Protein AF-A0AAW9BKP7-F1 (afdb_monomer)

Solvent-accessible surface area (backbone atoms only — not comparable to full-atom values): 10302 Å² total; per-residue (Å²): 131,88,85,45,72,70,60,52,39,55,50,43,45,55,56,47,61,74,56,51,47,78,52,87,45,43,59,86,59,49,62,67,57,44,20,51,51,48,47,50,55,36,60,78,66,61,69,57,75,64,76,66,85,48,72,68,59,18,50,51,46,71,73,30,80,88,42,64,91,35,65,65,94,70,89,52,88,82,48,90,45,74,66,52,38,44,39,50,49,24,32,51,22,39,42,42,44,35,54,54,39,46,50,52,46,24,49,51,53,21,53,50,50,44,57,42,41,52,56,39,42,78,68,74,49,80,52,64,41,45,37,33,81,45,70,90,60,69,92,52,83,59,76,49,63,48,98,90,54,37,32,33,30,54,38,56,98,79,48,84,51,80,34,34,40,38,28,73,67,44,106,53,28,21,42,32,37,63,73,73,125

Sequence (181 aa):
MNITVNSVYNTIKVNMSNAIDVIELTTDSDHDDITNEILRVAQDNQWDTYDVIYYHEAWEIVSGNEFNAYEEEVDLSRCTTALEAVMAEANATMNNVSQSMAREVAEELATEIMHLIEAATDLDYDGKITISNGSVYGWAVHDSETDEGVCIYKNLEGEKGLTAVEYCIDGSTYASACFHA

Foldseek 3Di:
DQDALVVLLVQLLVVLQVFCQPDKDWLPQDLVNQLVSSLVRCVVVVSQFPQDDDLVNLCCLVVPPRLVVQFDDDDCVPPPDPSSVSNRRSRSSSSSSSVVSNSVSSSLLSVQLVVQSVVCVVVVDGTIKGKDFDDPCVVDQAPDADPSGKGWHACPPNDGGTAKIKGPSDPGMMIMDGPPD

pLDDT: mean 89.17, std 7.28, range [51.44, 96.88]

Nearest PDB structures (foldseek):
  3wef-assembly2_F  TM=1.932E-01  e=5.601E+00  Homo sapiens

Mean predicted aligned error: 5.53 Å

Structure (mmCIF, N/CA/C/O backbone):
data_AF-A0AAW9BKP7-F1
#
_entry.id   AF-A0AAW9BKP7-F1
#
loop_
_atom_site.group_PDB
_atom_site.id
_atom_site.type_symbol
_atom_site.label_atom_id
_atom_site.label_alt_id
_atom_site.label_comp_id
_atom_site.label_asym_id
_atom_site.label_entity_id
_atom_site.label_seq_id
_atom_site.pdbx_PDB_ins_code
_atom_site.Cartn_x
_atom_site.Cartn_y
_atom_site.Cartn_z
_atom_site.occupancy
_atom_site.B_iso_or_equiv
_atom_site.auth_seq_id
_atom_site.auth_comp_id
_atom_site.auth_asym_id
_atom_site.auth_atom_id
_atom_site.pdbx_PDB_model_num
ATOM 1 N N . MET A 1 1 ? 21.164 -11.650 -11.776 1.00 51.44 1 MET A N 1
ATOM 2 C CA . MET A 1 1 ? 19.856 -11.890 -11.130 1.00 51.44 1 MET A CA 1
ATOM 3 C C . MET A 1 1 ? 18.850 -11.594 -12.218 1.00 51.44 1 MET A C 1
ATOM 5 O O . MET A 1 1 ? 19.026 -10.561 -12.838 1.00 51.44 1 MET A O 1
ATOM 9 N N . ASN A 1 2 ? 17.913 -12.489 -12.536 1.00 66.94 2 ASN A N 1
ATOM 10 C CA . ASN A 1 2 ? 16.965 -12.197 -13.615 1.00 66.94 2 ASN A CA 1
ATOM 11 C C . ASN A 1 2 ? 15.925 -11.209 -13.092 1.00 66.94 2 ASN A C 1
ATOM 13 O O . ASN A 1 2 ? 15.244 -11.510 -12.110 1.00 66.94 2 ASN A O 1
ATOM 17 N N . ILE A 1 3 ? 15.848 -10.045 -13.726 1.00 77.50 3 ILE A N 1
ATOM 18 C CA . ILE A 1 3 ? 14.828 -9.038 -13.449 1.00 77.50 3 ILE A CA 1
ATOM 19 C C . ILE A 1 3 ? 13.540 -9.529 -14.090 1.00 77.50 3 ILE A C 1
ATOM 21 O O . ILE A 1 3 ? 13.528 -9.880 -15.262 1.00 77.50 3 ILE A O 1
ATOM 25 N N . THR A 1 4 ? 12.477 -9.584 -13.300 1.00 86.25 4 THR A N 1
ATOM 26 C CA . THR A 1 4 ? 11.128 -9.949 -13.748 1.00 86.25 4 THR A CA 1
ATOM 27 C C . THR A 1 4 ? 10.129 -8.964 -13.166 1.00 86.25 4 THR A C 1
ATOM 29 O O . THR A 1 4 ? 10.379 -8.410 -12.087 1.00 86.25 4 THR A O 1
ATOM 32 N N . VAL A 1 5 ? 8.967 -8.808 -13.799 1.00 85.94 5 VAL A N 1
ATOM 33 C CA . VAL A 1 5 ? 7.886 -7.950 -13.270 1.00 85.94 5 VAL A CA 1
ATOM 34 C C . VAL A 1 5 ? 7.529 -8.349 -11.828 1.00 85.94 5 VAL A C 1
ATOM 36 O O . VAL A 1 5 ? 7.484 -7.507 -10.935 1.00 85.94 5 VAL A O 1
ATOM 39 N N . ASN A 1 6 ? 7.431 -9.655 -11.551 1.00 88.44 6 ASN A N 1
ATOM 40 C CA . ASN A 1 6 ? 7.161 -10.173 -10.204 1.00 88.44 6 ASN A CA 1
ATOM 41 C C . ASN A 1 6 ? 8.251 -9.825 -9.178 1.00 88.44 6 ASN A C 1
ATOM 43 O O . ASN A 1 6 ? 7.954 -9.621 -8.000 1.00 88.44 6 ASN A O 1
ATOM 47 N N . SER A 1 7 ? 9.526 -9.802 -9.574 1.00 87.19 7 SER A N 1
ATOM 48 C CA . SER A 1 7 ? 10.606 -9.422 -8.651 1.00 87.19 7 SER A CA 1
ATOM 49 C C . SER A 1 7 ? 10.559 -7.937 -8.282 1.00 87.19 7 SER A C 1
ATOM 51 O O . SER A 1 7 ? 10.847 -7.592 -7.134 1.00 87.19 7 SER A O 1
ATOM 53 N N . VAL A 1 8 ? 10.146 -7.083 -9.225 1.00 86.56 8 VAL A N 1
ATOM 54 C CA . VAL A 1 8 ? 9.940 -5.646 -8.999 1.00 86.56 8 VAL A CA 1
ATOM 55 C C . VAL A 1 8 ? 8.752 -5.435 -8.066 1.00 86.56 8 VAL A C 1
ATOM 57 O O . VAL A 1 8 ? 8.920 -4.814 -7.020 1.00 86.56 8 VAL A O 1
ATOM 60 N N . TYR A 1 9 ? 7.605 -6.052 -8.369 1.00 89.50 9 TYR A N 1
ATOM 61 C CA . TYR A 1 9 ? 6.407 -6.008 -7.524 1.00 89.50 9 TYR A CA 1
ATOM 62 C C . TYR A 1 9 ? 6.708 -6.401 -6.071 1.00 89.50 9 TYR A C 1
ATOM 64 O O . TYR A 1 9 ? 6.413 -5.649 -5.148 1.00 89.50 9 TYR A O 1
ATOM 72 N N . ASN A 1 10 ? 7.369 -7.544 -5.846 1.00 88.25 10 ASN A N 1
ATOM 73 C CA . ASN A 1 10 ? 7.675 -8.005 -4.486 1.00 88.25 10 ASN A CA 1
ATOM 74 C C . ASN A 1 10 ? 8.608 -7.046 -3.735 1.00 88.25 10 ASN A C 1
ATOM 76 O O . ASN A 1 10 ? 8.482 -6.882 -2.524 1.00 88.25 10 ASN A O 1
ATOM 80 N N . THR A 1 11 ? 9.548 -6.423 -4.448 1.00 86.69 11 THR A N 1
ATOM 81 C CA . THR A 1 11 ? 10.472 -5.446 -3.862 1.00 86.69 11 THR A CA 1
ATOM 82 C C . THR A 1 11 ? 9.724 -4.183 -3.444 1.00 86.69 11 THR A C 1
ATOM 84 O O . THR A 1 11 ? 9.884 -3.726 -2.314 1.00 86.69 11 THR A O 1
ATOM 87 N N . ILE A 1 12 ? 8.866 -3.660 -4.322 1.00 88.06 12 ILE A N 1
ATOM 88 C CA . ILE A 1 12 ? 8.012 -2.499 -4.046 1.00 88.06 12 ILE A CA 1
ATOM 89 C C . ILE A 1 12 ? 7.082 -2.788 -2.869 1.00 88.06 12 ILE A C 1
ATOM 91 O O . ILE A 1 12 ? 7.032 -1.990 -1.938 1.00 88.06 12 ILE A O 1
ATOM 95 N N . LYS A 1 13 ? 6.431 -3.957 -2.854 1.00 88.06 13 LYS A N 1
ATOM 96 C CA . LYS A 1 13 ? 5.549 -4.387 -1.764 1.00 88.06 13 LYS A CA 1
ATOM 97 C C . LYS A 1 13 ? 6.248 -4.360 -0.413 1.00 88.06 13 LYS A C 1
ATOM 99 O O . LYS A 1 13 ? 5.774 -3.707 0.506 1.00 88.06 13 LYS A O 1
ATOM 104 N N . VAL A 1 14 ? 7.418 -4.990 -0.310 1.00 85.00 14 VAL A N 1
ATOM 105 C CA . VAL A 1 14 ? 8.204 -4.987 0.934 1.00 85.00 14 VAL A CA 1
ATOM 106 C C . VAL A 1 14 ? 8.625 -3.571 1.336 1.00 85.00 14 VAL A C 1
ATOM 108 O O . VAL A 1 14 ? 8.569 -3.234 2.518 1.00 85.00 14 VAL A O 1
ATOM 111 N N . ASN A 1 15 ? 9.054 -2.737 0.388 1.00 84.81 15 ASN A N 1
ATOM 112 C CA . ASN A 1 15 ? 9.473 -1.367 0.688 1.00 84.81 15 ASN A CA 1
ATOM 113 C C . ASN A 1 15 ? 8.306 -0.513 1.197 1.00 84.81 15 ASN A C 1
ATOM 115 O O . ASN A 1 15 ? 8.463 0.158 2.214 1.00 84.81 15 ASN A O 1
ATOM 119 N N . MET A 1 16 ? 7.144 -0.596 0.542 1.00 86.44 16 MET A N 1
ATOM 120 C CA . MET A 1 16 ? 5.933 0.119 0.945 1.00 86.44 16 MET A CA 1
ATOM 121 C C . MET A 1 16 ? 5.469 -0.312 2.331 1.00 86.44 16 MET A C 1
ATOM 123 O O . MET A 1 16 ? 5.390 0.518 3.234 1.00 86.44 16 MET A O 1
ATOM 127 N N . SER A 1 17 ? 5.280 -1.613 2.544 1.00 82.50 17 SER A N 1
ATOM 128 C CA . SER A 1 17 ? 4.880 -2.183 3.834 1.00 82.50 17 SER A CA 1
ATOM 129 C C . SER A 1 17 ? 5.741 -1.728 5.013 1.00 82.50 17 SER A C 1
ATOM 131 O O . SER A 1 17 ? 5.223 -1.496 6.104 1.00 82.50 17 SER A O 1
ATOM 133 N N . ASN A 1 18 ? 7.053 -1.579 4.808 1.00 79.69 18 ASN A N 1
ATOM 134 C CA . ASN A 1 18 ? 7.988 -1.198 5.868 1.00 79.69 18 ASN A CA 1
ATOM 135 C C . ASN A 1 18 ? 7.900 0.268 6.298 1.00 79.69 18 ASN A C 1
ATOM 137 O O . ASN A 1 18 ? 8.497 0.619 7.313 1.00 79.69 18 ASN A O 1
ATOM 141 N N . ALA A 1 19 ? 7.240 1.121 5.525 1.00 79.31 19 ALA A N 1
ATOM 142 C CA . ALA A 1 19 ? 7.323 2.561 5.717 1.00 79.31 19 ALA A CA 1
ATOM 143 C C . ALA A 1 19 ? 5.980 3.283 5.613 1.00 79.31 19 ALA A C 1
ATOM 145 O O . ALA A 1 19 ? 5.932 4.506 5.699 1.00 79.31 19 ALA A O 1
ATOM 146 N N . ILE A 1 20 ? 4.877 2.541 5.502 1.00 82.81 20 ILE A N 1
ATOM 147 C CA . ILE A 1 20 ? 3.534 3.092 5.711 1.00 82.81 20 ILE A CA 1
ATOM 148 C C . ILE A 1 20 ? 3.246 3.448 7.186 1.00 82.81 20 ILE A C 1
ATOM 150 O O . ILE A 1 20 ? 2.224 4.066 7.468 1.00 82.81 20 ILE A O 1
ATOM 154 N N . ASP A 1 21 ? 4.137 3.128 8.131 1.00 77.19 21 ASP A N 1
ATOM 155 C CA . ASP A 1 21 ? 3.989 3.445 9.563 1.00 77.19 21 ASP A CA 1
ATOM 156 C C . ASP A 1 21 ? 4.079 4.949 9.897 1.00 77.19 21 ASP A C 1
ATOM 158 O O . ASP A 1 21 ? 3.712 5.365 10.996 1.00 77.19 21 ASP A O 1
ATOM 162 N N . VAL A 1 22 ? 4.523 5.784 8.951 1.00 79.50 22 VAL A N 1
ATOM 163 C CA . VAL A 1 22 ? 4.568 7.251 9.102 1.00 79.50 22 VAL A CA 1
ATOM 164 C C . VAL A 1 22 ? 3.343 7.969 8.536 1.00 79.50 22 VAL A C 1
ATOM 166 O O . VAL A 1 22 ? 3.288 9.200 8.592 1.00 79.50 22 VAL A O 1
ATOM 169 N N . ILE A 1 23 ? 2.384 7.236 7.968 1.00 84.75 23 ILE A N 1
ATOM 170 C CA . ILE A 1 23 ? 1.186 7.833 7.383 1.00 84.75 23 ILE A CA 1
ATOM 171 C C . ILE A 1 23 ? 0.231 8.278 8.495 1.00 84.75 23 ILE A C 1
ATOM 173 O O . ILE A 1 23 ? -0.023 7.554 9.459 1.00 84.75 23 ILE A O 1
ATOM 177 N N . GLU A 1 24 ? -0.329 9.479 8.350 1.00 84.81 24 GLU A N 1
ATOM 178 C CA . GLU A 1 24 ? -1.433 9.943 9.185 1.00 84.81 24 GLU A CA 1
ATOM 179 C C . GLU A 1 24 ? -2.756 9.734 8.448 1.00 84.81 24 GLU A C 1
ATOM 181 O O . GLU A 1 24 ? -3.016 10.403 7.454 1.00 84.81 24 GLU A O 1
ATOM 186 N N . LEU A 1 25 ? -3.585 8.815 8.947 1.00 89.88 25 LEU A N 1
ATOM 187 C CA . LEU A 1 25 ? -4.903 8.513 8.385 1.00 89.88 25 LEU A CA 1
ATOM 188 C C . LEU A 1 25 ? -6.007 8.795 9.397 1.00 89.88 25 LEU A C 1
ATOM 190 O O . LEU A 1 25 ? -5.807 8.713 10.613 1.00 89.88 25 LEU A O 1
ATOM 194 N N . THR A 1 26 ? -7.193 9.084 8.886 1.00 91.69 26 THR A N 1
ATOM 195 C CA . THR A 1 26 ? -8.408 9.328 9.665 1.00 91.69 26 THR A CA 1
ATOM 196 C C . THR A 1 26 ? -9.579 8.563 9.058 1.00 91.69 26 THR A C 1
ATOM 198 O O . THR A 1 26 ? -9.529 8.144 7.904 1.00 91.69 26 THR A O 1
ATOM 201 N N . THR A 1 27 ? -10.637 8.346 9.835 1.00 91.25 27 THR A N 1
ATOM 202 C CA . THR A 1 27 ? -11.830 7.592 9.404 1.00 91.25 27 THR A CA 1
ATOM 203 C C . THR A 1 27 ? -12.601 8.219 8.238 1.00 91.25 27 THR A C 1
ATOM 205 O O . THR A 1 27 ? -13.421 7.546 7.626 1.00 91.25 27 THR A O 1
ATOM 208 N N . ASP A 1 28 ? -12.361 9.492 7.923 1.00 92.38 28 ASP A N 1
ATOM 209 C CA . ASP A 1 28 ? -12.927 10.195 6.766 1.00 92.38 28 ASP A CA 1
ATOM 210 C C . ASP A 1 28 ? -12.099 10.044 5.480 1.00 92.38 28 ASP A C 1
ATOM 212 O O . ASP A 1 28 ? -12.550 10.500 4.430 1.00 92.38 28 ASP A O 1
ATOM 216 N N . SER A 1 29 ? -10.920 9.413 5.546 1.00 93.44 29 SER A N 1
ATOM 217 C CA . SER A 1 29 ? -10.096 9.126 4.367 1.00 93.44 29 SER A CA 1
ATOM 218 C C . SER A 1 29 ? -10.767 8.061 3.503 1.00 93.44 29 SER A C 1
ATOM 220 O O . SER A 1 29 ? -11.132 6.996 4.006 1.00 93.44 29 SER A O 1
ATOM 222 N N . ASP A 1 30 ? -10.914 8.331 2.207 1.00 94.19 30 ASP A N 1
ATOM 223 C CA . ASP A 1 30 ? -11.396 7.334 1.253 1.00 94.19 30 ASP A CA 1
ATOM 224 C C . ASP A 1 30 ? -10.252 6.510 0.633 1.00 94.19 30 ASP A C 1
ATOM 226 O O . ASP A 1 30 ? -9.065 6.730 0.889 1.00 94.19 30 ASP A O 1
ATOM 230 N N . HIS A 1 31 ? -10.613 5.509 -0.174 1.00 95.81 31 HIS A N 1
ATOM 231 C CA . HIS A 1 31 ? -9.646 4.612 -0.813 1.00 95.81 31 HIS A CA 1
ATOM 232 C C . HIS A 1 31 ? -8.631 5.360 -1.695 1.00 95.81 31 HIS A C 1
ATOM 234 O O . HIS A 1 31 ? -7.441 5.028 -1.678 1.00 95.81 31 HIS A O 1
ATOM 240 N N . ASP A 1 32 ? -9.071 6.39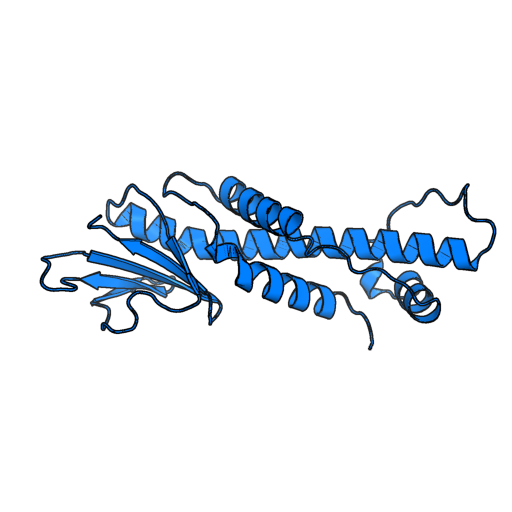4 -2.417 1.00 96.00 32 ASP A N 1
ATOM 241 C CA . ASP A 1 32 ? -8.202 7.186 -3.288 1.00 96.00 32 ASP A CA 1
ATOM 242 C C . ASP A 1 32 ? -7.261 8.070 -2.455 1.00 96.00 32 ASP A C 1
ATOM 244 O O . ASP A 1 32 ? -6.072 8.175 -2.776 1.00 96.00 32 ASP A O 1
ATOM 248 N N . ASP A 1 33 ? -7.752 8.673 -1.370 1.00 94.19 33 ASP A N 1
ATOM 249 C CA . ASP A 1 33 ? -6.947 9.463 -0.433 1.00 94.19 33 ASP A CA 1
ATOM 250 C C . ASP A 1 33 ? -5.822 8.615 0.176 1.00 94.19 33 ASP A C 1
ATOM 252 O O . ASP A 1 33 ? -4.651 9.007 0.133 1.00 94.19 33 ASP A O 1
ATOM 256 N N . ILE A 1 34 ? -6.152 7.415 0.666 1.00 94.19 34 ILE A N 1
ATOM 257 C CA . ILE A 1 34 ? -5.179 6.484 1.257 1.00 94.19 34 ILE A CA 1
ATOM 258 C C . ILE A 1 34 ? -4.162 6.034 0.204 1.00 94.19 34 ILE A C 1
ATOM 260 O O . ILE A 1 34 ? -2.955 6.068 0.453 1.00 94.19 34 ILE A O 1
ATOM 264 N N . THR A 1 35 ? -4.626 5.662 -0.993 1.00 94.75 35 THR A N 1
ATOM 265 C CA . THR A 1 35 ? -3.755 5.243 -2.103 1.00 94.75 35 THR A CA 1
ATOM 266 C C . THR A 1 35 ? -2.749 6.339 -2.457 1.00 94.75 35 THR A C 1
ATOM 268 O O . THR A 1 35 ? -1.549 6.081 -2.583 1.00 94.75 35 THR A O 1
ATOM 271 N N . ASN A 1 36 ? -3.217 7.580 -2.600 1.00 93.06 36 ASN A N 1
ATOM 272 C CA . ASN A 1 36 ? -2.360 8.711 -2.946 1.00 93.06 36 ASN A CA 1
ATOM 273 C C . ASN A 1 36 ? -1.354 9.030 -1.838 1.00 93.06 36 ASN A C 1
ATOM 275 O O . ASN A 1 36 ? -0.211 9.375 -2.139 1.00 93.06 36 ASN A O 1
ATOM 279 N N . GLU A 1 37 ? -1.744 8.892 -0.575 1.00 92.12 37 GLU A N 1
ATOM 280 C CA . GLU A 1 37 ? -0.853 9.140 0.552 1.00 92.12 37 GLU A CA 1
ATOM 281 C C . GLU A 1 37 ? 0.242 8.066 0.669 1.00 92.12 37 GLU A C 1
ATOM 283 O O . GLU A 1 37 ? 1.413 8.401 0.870 1.00 92.12 37 GLU A O 1
ATOM 288 N N . ILE A 1 38 ? -0.088 6.791 0.427 1.00 91.38 38 ILE A N 1
ATOM 289 C CA . ILE A 1 38 ? 0.904 5.706 0.324 1.00 91.38 38 ILE A CA 1
ATOM 290 C C . ILE A 1 38 ? 1.895 5.993 -0.810 1.00 91.38 38 ILE A C 1
ATOM 292 O O . ILE A 1 38 ? 3.110 5.917 -0.607 1.00 91.38 38 ILE A O 1
ATOM 296 N N . LEU A 1 39 ? 1.401 6.375 -1.993 1.00 90.81 39 LEU A N 1
ATOM 297 C CA . LEU A 1 39 ? 2.251 6.734 -3.134 1.00 90.81 39 LEU A CA 1
ATOM 298 C C . LEU A 1 39 ? 3.137 7.948 -2.841 1.00 90.81 39 LEU A C 1
ATOM 300 O O . LEU A 1 39 ? 4.309 7.957 -3.216 1.00 90.81 39 LEU A O 1
ATOM 304 N N . ARG A 1 40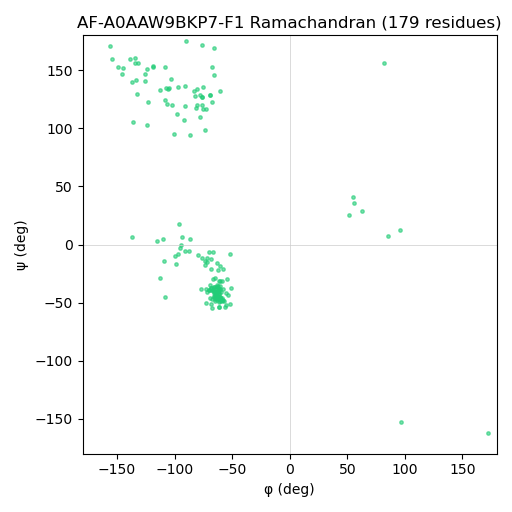 ? 2.611 8.961 -2.147 1.00 90.44 40 ARG A N 1
ATOM 305 C CA . ARG A 1 40 ? 3.376 10.144 -1.738 1.00 90.44 40 ARG A CA 1
ATOM 306 C C . ARG A 1 40 ? 4.543 9.753 -0.835 1.00 90.44 40 ARG A C 1
ATOM 308 O O . ARG A 1 40 ? 5.674 10.166 -1.085 1.00 90.44 40 ARG A O 1
ATOM 315 N N . VAL A 1 41 ? 4.288 8.932 0.186 1.00 87.31 41 VAL A N 1
ATOM 316 C CA . VAL A 1 41 ? 5.343 8.436 1.082 1.00 87.31 41 VAL A CA 1
ATOM 317 C C . VAL A 1 41 ? 6.350 7.572 0.320 1.00 87.31 41 VAL A C 1
ATOM 319 O O . VAL A 1 41 ? 7.553 7.678 0.573 1.00 87.31 41 VAL A O 1
ATOM 322 N N . ALA A 1 42 ? 5.905 6.780 -0.655 1.00 84.12 42 ALA A N 1
ATOM 323 C CA . ALA A 1 42 ? 6.799 5.984 -1.489 1.00 84.12 42 ALA A CA 1
ATOM 324 C C . ALA A 1 42 ? 7.761 6.823 -2.335 1.00 84.12 42 ALA A C 1
ATOM 326 O O . ALA A 1 42 ? 8.968 6.553 -2.365 1.00 84.12 42 ALA A O 1
ATOM 327 N N . GLN A 1 43 ? 7.245 7.885 -2.950 1.00 82.25 43 GLN A N 1
ATOM 328 C CA . GLN A 1 43 ? 8.040 8.831 -3.729 1.00 82.25 43 GLN A CA 1
ATOM 329 C C . GLN A 1 43 ? 9.047 9.583 -2.854 1.00 82.25 43 GLN A C 1
ATOM 331 O O . GLN A 1 43 ? 10.218 9.702 -3.225 1.00 82.25 43 GLN A O 1
ATOM 336 N N . ASP A 1 44 ? 8.626 10.043 -1.671 1.00 81.31 44 ASP A N 1
ATOM 337 C CA . ASP A 1 44 ? 9.495 10.758 -0.725 1.00 81.31 44 ASP A CA 1
ATOM 338 C C . ASP A 1 44 ? 10.682 9.899 -0.261 1.00 81.31 44 ASP A C 1
ATOM 340 O O . ASP A 1 44 ? 11.777 10.414 -0.015 1.00 81.31 44 ASP A O 1
ATOM 344 N N . ASN A 1 45 ? 10.494 8.580 -0.190 1.00 73.81 45 ASN A N 1
ATOM 345 C CA . ASN A 1 45 ? 11.536 7.628 0.185 1.00 73.81 45 ASN A CA 1
ATOM 346 C C . ASN A 1 45 ? 12.295 7.020 -1.012 1.00 73.81 45 ASN A C 1
ATOM 348 O O . ASN A 1 45 ? 13.143 6.148 -0.811 1.00 73.81 45 ASN A O 1
ATOM 352 N N . GLN A 1 46 ? 12.041 7.496 -2.237 1.00 69.19 46 GLN A N 1
ATOM 353 C CA . GLN A 1 46 ? 12.709 7.056 -3.469 1.00 69.19 46 GLN A CA 1
ATOM 354 C C . GLN A 1 46 ? 12.642 5.536 -3.708 1.00 69.19 46 GLN A C 1
ATOM 356 O O . GLN A 1 46 ? 13.622 4.928 -4.138 1.00 69.19 46 GLN A O 1
ATOM 361 N N . TRP A 1 47 ? 11.501 4.895 -3.440 1.00 66.81 47 TRP A N 1
ATOM 362 C CA . TRP A 1 47 ? 11.362 3.441 -3.639 1.00 66.81 47 TRP A CA 1
ATOM 363 C C . TRP A 1 47 ? 11.302 3.004 -5.110 1.00 66.81 47 TRP A C 1
ATOM 365 O O . TRP A 1 47 ? 11.443 1.814 -5.390 1.00 66.81 47 TRP A O 1
ATOM 375 N N . ASP A 1 48 ? 11.144 3.952 -6.038 1.00 58.78 48 ASP A N 1
ATOM 376 C CA . ASP A 1 48 ? 10.678 3.688 -7.405 1.00 58.78 48 ASP A CA 1
ATOM 377 C C . ASP A 1 48 ? 11.773 3.401 -8.444 1.00 58.78 48 ASP A C 1
ATOM 379 O O . ASP A 1 48 ? 11.468 3.071 -9.592 1.00 58.78 48 ASP A O 1
ATOM 383 N N . THR A 1 49 ? 13.057 3.511 -8.107 1.00 61.59 49 THR A N 1
ATOM 384 C CA . THR A 1 49 ? 14.096 3.498 -9.148 1.00 61.59 49 THR A CA 1
ATOM 385 C C . THR A 1 49 ? 14.771 2.139 -9.269 1.00 61.59 49 THR A C 1
ATOM 387 O O . THR A 1 49 ? 15.744 1.844 -8.569 1.00 61.59 49 THR A O 1
ATOM 390 N N . TYR A 1 50 ? 14.273 1.318 -10.198 1.00 73.38 50 TYR A N 1
ATOM 391 C CA . TYR A 1 50 ? 15.065 0.231 -10.763 1.00 73.38 50 TYR A CA 1
ATOM 392 C C . TYR A 1 50 ? 15.874 0.765 -11.948 1.00 73.38 50 TYR A C 1
ATOM 394 O O . TYR A 1 50 ? 15.386 0.817 -13.076 1.00 73.38 50 TYR A O 1
ATOM 402 N N . ASP A 1 51 ? 17.119 1.160 -11.686 1.00 80.12 51 ASP A N 1
ATOM 403 C CA . ASP A 1 51 ? 18.023 1.634 -12.733 1.00 80.12 51 ASP A CA 1
ATOM 404 C C . ASP A 1 51 ? 18.672 0.450 -13.458 1.00 80.12 51 ASP A C 1
ATOM 406 O O . ASP A 1 51 ? 19.453 -0.318 -12.884 1.00 80.12 51 ASP A O 1
ATOM 410 N N . VAL A 1 52 ? 18.399 0.326 -14.757 1.00 86.62 52 VAL A N 1
ATOM 411 C CA . VAL A 1 52 ? 19.073 -0.644 -15.622 1.00 86.62 52 VAL A CA 1
ATOM 412 C C . VAL A 1 52 ? 20.445 -0.082 -15.964 1.00 86.62 52 VAL A C 1
ATOM 414 O O . VAL A 1 52 ? 20.560 0.883 -16.722 1.00 86.62 52 VAL A O 1
ATOM 417 N N . ILE A 1 53 ? 21.498 -0.690 -15.412 1.00 89.38 53 ILE A N 1
ATOM 418 C CA . ILE A 1 53 ? 22.890 -0.235 -15.580 1.00 89.38 53 ILE A CA 1
ATOM 419 C C . ILE A 1 53 ? 23.736 -1.165 -16.458 1.00 89.38 53 ILE A C 1
ATOM 421 O O . ILE A 1 53 ? 24.818 -0.772 -16.904 1.00 89.38 53 ILE A O 1
ATOM 425 N N . TYR A 1 54 ? 23.263 -2.385 -16.738 1.00 89.00 54 TYR A N 1
ATOM 426 C CA . TYR A 1 54 ? 23.982 -3.354 -17.560 1.00 89.00 54 TYR A CA 1
ATOM 427 C C . TYR A 1 54 ? 23.279 -3.624 -18.895 1.00 89.00 54 TYR A C 1
ATOM 429 O O . TYR A 1 54 ? 22.100 -3.954 -18.952 1.00 89.00 54 TYR A O 1
ATOM 437 N N . TYR A 1 55 ? 24.047 -3.608 -19.990 1.00 89.69 55 TYR A N 1
ATOM 438 C CA . TYR A 1 55 ? 23.506 -3.832 -21.338 1.00 89.69 55 TYR A CA 1
ATOM 439 C C . TYR A 1 55 ? 22.806 -5.181 -21.534 1.00 89.69 55 TYR A C 1
ATOM 441 O O . TYR A 1 55 ? 21.907 -5.277 -22.360 1.00 89.69 55 TYR A O 1
ATOM 449 N N . HIS A 1 56 ? 23.230 -6.236 -20.833 1.00 89.94 56 HIS A N 1
ATOM 450 C CA . HIS A 1 56 ? 22.590 -7.546 -20.974 1.00 89.94 56 HIS A CA 1
ATOM 451 C C . HIS A 1 56 ? 21.178 -7.555 -20.372 1.00 89.94 56 HIS A C 1
ATOM 453 O O . HIS A 1 56 ? 20.274 -8.084 -21.005 1.00 89.94 56 HIS A O 1
ATOM 459 N N . GLU A 1 57 ? 20.978 -6.894 -19.228 1.00 89.31 57 GLU A N 1
ATOM 460 C CA . GLU A 1 57 ? 19.660 -6.702 -18.607 1.00 89.31 57 GLU A CA 1
ATOM 461 C C . GLU A 1 57 ? 18.760 -5.857 -19.508 1.00 89.31 57 GLU A C 1
ATOM 463 O O . GLU A 1 57 ? 17.607 -6.205 -19.736 1.00 89.31 57 GLU A O 1
ATOM 468 N N . ALA A 1 58 ? 19.308 -4.795 -20.106 1.00 91.38 58 ALA A N 1
ATOM 469 C CA . ALA A 1 58 ? 18.560 -3.963 -21.042 1.00 91.38 58 ALA A CA 1
ATOM 470 C C . ALA A 1 58 ? 18.057 -4.758 -22.258 1.00 91.38 58 ALA A C 1
ATOM 472 O O . ALA A 1 58 ? 16.910 -4.602 -22.671 1.00 91.38 58 ALA A O 1
ATOM 473 N N . TRP A 1 59 ? 18.882 -5.660 -22.800 1.00 90.75 59 TRP A N 1
ATOM 474 C CA . TRP A 1 59 ? 18.452 -6.565 -23.867 1.00 90.75 59 TRP A CA 1
ATOM 475 C C . TRP A 1 59 ? 17.378 -7.552 -23.411 1.00 90.75 59 TRP A C 1
ATOM 477 O O . TRP A 1 59 ? 16.445 -7.808 -24.168 1.00 90.75 59 TRP A O 1
ATOM 487 N N . GLU A 1 60 ? 17.500 -8.116 -22.211 1.00 90.06 60 GLU A N 1
ATOM 488 C CA . GLU A 1 60 ? 16.498 -9.031 -21.651 1.0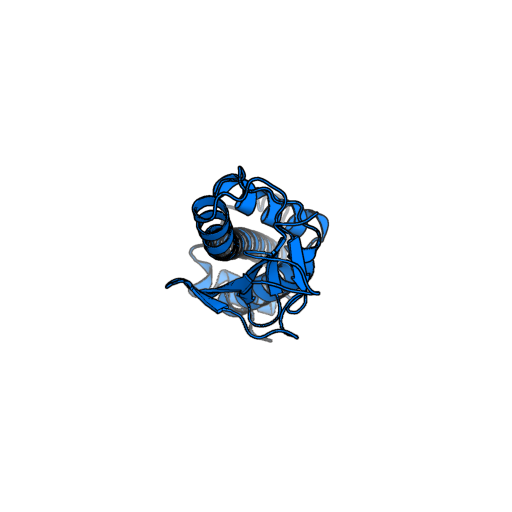0 90.06 60 GLU A CA 1
ATOM 489 C C . GLU A 1 60 ? 15.144 -8.340 -21.462 1.00 90.06 60 GLU A C 1
ATOM 491 O O . GLU A 1 60 ? 14.125 -8.924 -21.816 1.00 90.06 60 GLU A O 1
ATOM 496 N N . ILE A 1 61 ? 15.142 -7.089 -20.999 1.00 90.38 61 ILE A N 1
ATOM 497 C CA . ILE A 1 61 ? 13.927 -6.288 -20.809 1.00 90.38 61 ILE A CA 1
ATOM 498 C C . ILE A 1 61 ? 13.280 -5.958 -22.158 1.00 90.38 61 ILE A C 1
ATOM 500 O O . ILE A 1 61 ? 12.125 -6.303 -22.380 1.00 90.38 61 ILE A O 1
ATOM 504 N N . VAL A 1 62 ? 14.032 -5.366 -23.092 1.00 89.94 62 VAL A N 1
ATOM 505 C CA . VAL A 1 62 ? 13.498 -4.919 -24.396 1.00 89.94 62 VAL A CA 1
ATOM 506 C C . VAL A 1 62 ? 13.062 -6.089 -25.287 1.00 89.94 62 VAL A C 1
ATOM 508 O O . VAL A 1 62 ? 12.170 -5.946 -26.115 1.00 89.94 62 VAL A O 1
ATOM 511 N N . SER A 1 63 ? 13.687 -7.263 -25.157 1.00 89.12 63 SER A N 1
ATOM 512 C CA . SER A 1 63 ? 13.293 -8.459 -25.925 1.00 89.12 63 SER A CA 1
ATOM 513 C C . SER A 1 63 ? 12.340 -9.396 -25.176 1.00 89.12 63 SER A C 1
ATOM 515 O O . SER A 1 63 ? 11.919 -10.419 -25.729 1.00 89.12 63 SER A O 1
ATOM 517 N N . GLY A 1 64 ? 12.023 -9.083 -23.919 1.00 86.50 64 GLY A N 1
ATOM 518 C CA . GLY A 1 64 ? 11.270 -9.937 -23.014 1.00 86.50 64 GLY A CA 1
ATOM 519 C C . GLY A 1 64 ? 9.769 -9.685 -23.085 1.00 86.50 64 GLY A C 1
ATOM 520 O O . GLY A 1 64 ? 9.288 -8.629 -22.700 1.00 86.50 64 GLY A O 1
ATOM 521 N N . ASN A 1 65 ? 9.002 -10.715 -23.455 1.00 87.75 65 ASN A N 1
ATOM 522 C CA . ASN A 1 65 ? 7.539 -10.621 -23.576 1.00 87.75 65 ASN A CA 1
ATOM 523 C C . ASN A 1 65 ? 6.808 -10.197 -22.287 1.00 87.75 65 ASN A C 1
ATOM 525 O O . ASN A 1 65 ? 5.654 -9.780 -22.359 1.00 87.75 65 ASN A O 1
ATOM 529 N N . GLU A 1 66 ? 7.427 -10.371 -21.115 1.00 88.25 66 GLU A N 1
ATOM 530 C CA . GLU A 1 66 ? 6.822 -9.986 -19.833 1.00 88.25 66 GLU A CA 1
ATOM 531 C C . GLU A 1 66 ? 6.700 -8.463 -19.669 1.00 88.25 66 GLU A C 1
ATOM 533 O O . GLU A 1 66 ? 5.855 -8.004 -18.903 1.00 88.25 66 GLU A O 1
ATOM 538 N N . PHE A 1 67 ? 7.492 -7.688 -20.418 1.00 89.44 67 PHE A N 1
ATOM 539 C CA . PHE A 1 67 ? 7.556 -6.233 -20.305 1.00 89.44 67 PHE A CA 1
ATOM 540 C C . PHE A 1 67 ? 6.737 -5.494 -21.369 1.00 89.44 67 PHE A C 1
ATOM 542 O O . PHE A 1 67 ? 6.504 -4.300 -21.219 1.00 89.44 67 PHE A O 1
ATOM 549 N N . ASN A 1 68 ? 6.222 -6.193 -22.389 1.00 89.38 68 ASN A N 1
ATOM 550 C CA . ASN A 1 68 ? 5.506 -5.589 -23.523 1.00 89.38 68 ASN A CA 1
ATOM 551 C C . ASN A 1 68 ? 4.320 -4.698 -23.112 1.00 89.38 68 ASN A C 1
ATOM 553 O O . ASN A 1 68 ? 3.959 -3.773 -23.831 1.00 89.38 68 ASN A O 1
ATOM 557 N N . ALA A 1 69 ? 3.674 -4.992 -21.978 1.00 89.06 69 ALA A N 1
ATOM 558 C CA . ALA A 1 69 ? 2.555 -4.196 -21.468 1.00 89.06 69 ALA A CA 1
ATOM 559 C C . ALA A 1 69 ? 2.981 -2.825 -20.908 1.00 89.06 69 ALA A C 1
ATOM 561 O O . ALA A 1 69 ? 2.128 -1.964 -20.713 1.00 89.06 69 ALA A O 1
ATOM 562 N N . TYR A 1 70 ? 4.278 -2.637 -20.664 1.00 89.50 70 TYR A N 1
ATOM 563 C CA . TYR A 1 70 ? 4.872 -1.464 -20.026 1.00 89.50 70 TYR A CA 1
ATOM 564 C C . TYR A 1 70 ? 5.797 -0.686 -20.969 1.00 89.50 70 TYR A C 1
ATOM 566 O O . TYR A 1 70 ? 6.424 0.286 -20.550 1.00 89.50 70 TYR A O 1
ATOM 574 N N . GLU A 1 71 ? 5.901 -1.105 -22.233 1.00 87.88 71 GLU A N 1
ATOM 575 C CA . GLU A 1 71 ? 6.679 -0.395 -23.245 1.00 87.88 71 GLU A CA 1
ATOM 576 C C . GLU A 1 71 ? 6.140 1.028 -23.442 1.00 87.88 71 GLU A C 1
ATOM 578 O O . GLU A 1 71 ? 4.940 1.244 -23.631 1.00 87.88 71 GLU A O 1
ATOM 583 N N . GLU A 1 72 ? 7.050 2.000 -23.440 1.00 82.69 72 GLU A N 1
ATOM 584 C CA . GLU A 1 72 ? 6.747 3.401 -23.719 1.00 82.69 72 GLU A CA 1
ATOM 585 C C . GLU A 1 72 ? 7.501 3.893 -24.953 1.00 82.69 72 GLU A C 1
ATOM 587 O O . GLU A 1 72 ? 8.590 3.422 -25.285 1.00 82.69 72 GLU A O 1
ATOM 592 N N . GLU A 1 73 ? 6.931 4.887 -25.634 1.00 86.50 73 GLU A N 1
ATOM 593 C CA . GLU A 1 73 ? 7.622 5.571 -26.722 1.00 86.50 73 GLU A CA 1
ATOM 594 C C . GLU A 1 73 ? 8.728 6.473 -26.150 1.00 86.50 73 GLU A C 1
ATOM 596 O O . GLU A 1 73 ? 8.456 7.440 -25.438 1.00 86.50 73 GLU A O 1
ATOM 601 N N . VAL A 1 74 ? 9.988 6.170 -26.480 1.00 90.06 74 VAL A N 1
ATOM 602 C CA . VAL A 1 74 ? 11.159 6.906 -25.981 1.00 90.06 74 VAL A CA 1
ATOM 603 C C . VAL A 1 74 ? 11.739 7.822 -27.060 1.00 90.06 74 VAL A C 1
ATOM 605 O O . VAL A 1 74 ? 11.957 7.415 -28.201 1.00 90.06 74 VAL A O 1
ATOM 608 N N . ASP A 1 75 ? 12.063 9.068 -26.697 1.00 90.81 75 ASP A N 1
ATOM 609 C CA . ASP A 1 75 ? 12.816 9.973 -27.572 1.00 90.81 75 ASP A CA 1
ATOM 610 C C . ASP A 1 75 ? 14.295 9.561 -27.649 1.00 90.81 75 ASP A C 1
ATOM 612 O O . ASP A 1 75 ? 15.122 9.914 -26.805 1.00 90.81 75 ASP A O 1
ATOM 616 N N . LEU A 1 76 ? 14.639 8.844 -28.718 1.00 92.00 76 LEU A N 1
ATOM 617 C CA . LEU A 1 76 ? 15.996 8.366 -28.986 1.00 92.00 76 LEU A CA 1
ATOM 618 C C . LEU A 1 76 ? 16.874 9.385 -29.727 1.00 92.00 76 LEU A C 1
ATOM 620 O O . LEU A 1 76 ? 18.010 9.069 -30.084 1.00 92.00 76 LEU A O 1
ATOM 624 N N . SER A 1 77 ? 16.399 10.612 -29.972 1.00 92.62 77 SER A N 1
ATOM 625 C CA . SER A 1 77 ? 17.129 11.615 -30.772 1.00 92.62 77 SER A CA 1
ATOM 626 C C . SER A 1 77 ? 18.498 12.000 -30.200 1.00 92.62 77 SER A C 1
ATOM 628 O O . SER A 1 77 ? 19.346 12.541 -30.915 1.00 92.62 77 SER A O 1
ATOM 630 N N . ARG A 1 78 ? 18.726 11.717 -28.912 1.00 90.25 78 ARG A N 1
ATOM 631 C CA . ARG A 1 78 ? 19.978 11.984 -28.192 1.00 90.25 78 ARG A CA 1
ATOM 632 C C . ARG A 1 78 ? 20.911 10.774 -28.105 1.00 90.25 78 ARG A C 1
ATOM 634 O O . ARG A 1 78 ? 22.050 10.942 -27.674 1.00 90.25 78 ARG A O 1
ATOM 641 N N . CYS A 1 79 ? 20.461 9.588 -28.509 1.00 92.50 79 CYS A N 1
ATOM 642 C CA . CYS A 1 79 ? 21.272 8.375 -28.505 1.00 92.50 79 CYS A CA 1
ATOM 643 C C . CYS A 1 79 ? 22.232 8.386 -29.701 1.00 92.50 79 CYS A C 1
ATOM 645 O O . CYS A 1 79 ? 21.833 8.582 -30.849 1.00 92.50 79 CYS A O 1
ATOM 647 N N . THR A 1 80 ? 23.515 8.156 -29.443 1.00 95.06 80 THR A N 1
ATOM 648 C CA . THR A 1 80 ? 24.569 8.109 -30.468 1.00 95.06 80 THR A CA 1
ATOM 649 C C . THR A 1 80 ? 24.921 6.686 -30.887 1.00 95.06 80 THR A C 1
ATOM 651 O O . THR A 1 80 ? 25.517 6.477 -31.946 1.00 95.06 80 THR A O 1
ATOM 654 N N . THR A 1 81 ? 24.527 5.694 -30.086 1.00 94.06 81 THR A N 1
ATOM 655 C CA . THR A 1 81 ? 24.725 4.274 -30.381 1.00 94.06 81 THR A CA 1
ATOM 656 C C . THR A 1 81 ? 23.446 3.466 -30.172 1.00 94.06 81 THR A C 1
ATOM 658 O O . THR A 1 81 ? 22.576 3.837 -29.389 1.00 94.06 81 THR A O 1
ATOM 661 N N . ALA A 1 82 ? 23.349 2.312 -30.841 1.00 91.81 82 ALA A N 1
ATOM 662 C CA . ALA A 1 82 ? 22.235 1.381 -30.642 1.00 91.81 82 ALA A CA 1
ATOM 663 C C . ALA A 1 82 ? 22.169 0.846 -29.201 1.00 91.81 82 ALA A C 1
ATOM 665 O O . ALA A 1 82 ? 21.089 0.594 -28.686 1.00 91.81 82 ALA A O 1
ATOM 666 N N . LEU A 1 83 ? 23.320 0.703 -28.537 1.00 92.81 83 LEU A N 1
ATOM 667 C CA . LEU A 1 83 ? 23.371 0.272 -27.142 1.00 92.81 83 LEU A CA 1
ATOM 668 C C . LEU A 1 83 ? 22.805 1.339 -26.196 1.00 92.81 83 LEU A C 1
ATOM 670 O O . LEU A 1 83 ? 22.086 0.996 -25.267 1.00 92.81 83 LEU A O 1
ATOM 674 N N . GLU A 1 84 ? 23.078 2.622 -26.449 1.00 92.56 84 GLU A N 1
ATOM 675 C CA . GLU A 1 84 ? 22.459 3.725 -25.698 1.00 92.56 84 GLU A CA 1
ATOM 676 C C . GLU A 1 84 ? 20.942 3.776 -25.902 1.00 92.56 84 GLU A C 1
ATOM 678 O O . GLU A 1 84 ? 20.221 4.065 -24.953 1.00 92.56 84 GLU A O 1
ATOM 683 N N . ALA A 1 85 ? 20.459 3.470 -27.110 1.00 92.62 85 ALA A N 1
ATOM 684 C CA . ALA A 1 85 ? 19.026 3.392 -27.383 1.00 92.62 85 ALA A CA 1
ATOM 685 C C . ALA A 1 85 ? 18.353 2.254 -26.597 1.00 92.62 85 ALA A C 1
ATOM 687 O O . ALA A 1 85 ? 17.387 2.505 -25.887 1.00 92.62 85 ALA A O 1
ATOM 688 N N . VAL A 1 86 ? 18.927 1.045 -26.626 1.00 93.69 86 VAL A N 1
ATOM 689 C CA . VAL A 1 86 ? 18.414 -0.110 -25.861 1.00 93.69 86 VAL A CA 1
ATOM 690 C C . VAL A 1 86 ? 18.410 0.168 -24.355 1.00 93.69 86 VAL A C 1
ATOM 692 O O . VAL A 1 86 ? 17.467 -0.196 -23.661 1.00 93.69 86 VAL A O 1
ATOM 695 N N . MET A 1 87 ? 19.432 0.854 -23.832 1.00 93.69 87 MET A N 1
ATOM 696 C CA . MET A 1 87 ? 19.445 1.276 -22.425 1.00 93.69 87 MET A CA 1
ATOM 697 C C . MET A 1 87 ? 18.337 2.281 -22.106 1.00 93.69 87 MET A C 1
ATOM 699 O O . MET A 1 87 ? 17.745 2.198 -21.032 1.00 93.69 87 MET A O 1
ATOM 703 N N . ALA A 1 88 ? 18.074 3.237 -23.000 1.00 92.88 88 ALA A N 1
ATOM 704 C CA . ALA A 1 88 ? 17.024 4.231 -22.803 1.00 92.88 88 ALA A CA 1
ATOM 705 C C . ALA A 1 88 ? 15.630 3.583 -22.808 1.00 92.88 88 ALA A C 1
ATOM 707 O O . ALA A 1 88 ? 14.838 3.851 -21.909 1.00 92.88 88 ALA A O 1
ATOM 708 N N . GLU A 1 89 ? 15.367 2.683 -23.758 1.00 93.75 89 GLU A N 1
ATOM 709 C CA . GLU A 1 89 ? 14.124 1.901 -23.833 1.00 93.75 89 GLU A CA 1
ATOM 710 C C . GLU A 1 89 ? 13.929 1.020 -22.595 1.00 93.75 89 GLU A C 1
ATOM 712 O O . GLU A 1 89 ? 12.859 1.039 -21.985 1.00 93.75 89 GLU A O 1
ATOM 717 N N . ALA A 1 90 ? 14.971 0.301 -22.169 1.00 92.81 90 ALA A N 1
ATOM 718 C CA . ALA A 1 90 ? 14.901 -0.550 -20.985 1.00 92.81 90 ALA A CA 1
ATOM 719 C C . ALA A 1 90 ? 14.616 0.250 -19.706 1.00 92.81 90 ALA A C 1
ATOM 721 O O . ALA A 1 90 ? 13.768 -0.151 -18.915 1.00 92.81 90 ALA A O 1
ATOM 722 N N . ASN A 1 91 ? 15.286 1.391 -19.504 1.00 91.56 91 ASN A N 1
ATOM 723 C CA . ASN A 1 91 ? 15.048 2.236 -18.331 1.00 91.56 91 ASN A CA 1
ATOM 724 C C . ASN A 1 91 ? 13.650 2.869 -18.346 1.00 91.56 91 ASN A C 1
ATOM 726 O O . ASN A 1 91 ? 13.007 2.919 -17.303 1.00 91.56 91 ASN A O 1
ATOM 730 N N . ALA A 1 92 ? 13.152 3.312 -19.506 1.00 91.25 92 ALA A N 1
ATOM 731 C CA . ALA A 1 92 ? 11.787 3.828 -19.617 1.00 91.25 92 ALA A CA 1
ATOM 732 C C . ALA A 1 92 ? 10.748 2.745 -19.291 1.00 91.25 92 ALA A C 1
ATOM 734 O O . ALA A 1 92 ? 9.856 2.966 -18.474 1.00 91.25 92 ALA A O 1
ATOM 735 N N . THR A 1 93 ? 10.933 1.547 -19.850 1.00 92.75 93 THR A N 1
ATOM 736 C CA . THR A 1 93 ? 10.076 0.384 -19.582 1.00 92.75 93 THR A CA 1
ATOM 737 C C . THR A 1 93 ? 10.083 0.030 -18.096 1.00 92.75 93 THR A C 1
ATOM 739 O O . THR A 1 93 ? 9.026 -0.117 -17.492 1.00 92.75 93 THR A O 1
ATOM 742 N N . MET A 1 94 ? 11.260 -0.046 -17.468 1.00 90.62 94 MET A N 1
ATOM 743 C CA . MET A 1 94 ? 11.371 -0.351 -16.038 1.00 90.62 94 MET A CA 1
ATOM 744 C C . MET A 1 94 ? 10.780 0.736 -15.149 1.00 90.62 94 MET A C 1
ATOM 746 O O . MET A 1 94 ? 10.159 0.412 -14.144 1.00 90.62 94 MET A O 1
ATOM 750 N N . ASN A 1 95 ? 10.916 2.007 -15.522 1.00 89.31 95 ASN A N 1
ATOM 751 C CA . ASN A 1 95 ? 10.252 3.094 -14.815 1.00 89.31 95 ASN A CA 1
ATOM 752 C C . ASN A 1 95 ? 8.721 2.943 -14.875 1.00 89.31 95 ASN A C 1
ATOM 754 O O . ASN A 1 95 ? 8.057 3.082 -13.851 1.00 89.31 95 ASN A O 1
ATOM 758 N N . ASN A 1 96 ? 8.161 2.590 -16.035 1.00 90.44 96 ASN A N 1
ATOM 759 C CA . ASN A 1 96 ? 6.724 2.353 -16.166 1.00 90.44 96 ASN A CA 1
ATOM 760 C C . ASN A 1 96 ? 6.260 1.108 -15.381 1.00 90.44 96 ASN A C 1
ATOM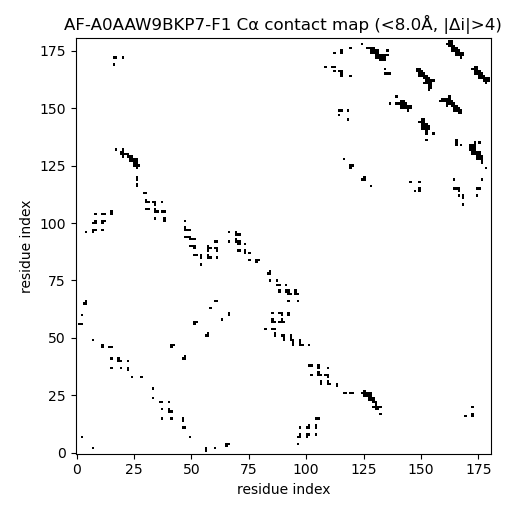 762 O O . ASN A 1 96 ? 5.236 1.154 -14.696 1.00 90.44 96 ASN A O 1
ATOM 766 N N . VAL A 1 97 ? 7.045 0.021 -15.393 1.00 91.12 97 VAL A N 1
ATOM 767 C CA . VAL A 1 97 ? 6.814 -1.153 -14.529 1.00 91.12 97 VAL A CA 1
ATOM 768 C C . VAL A 1 97 ? 6.783 -0.724 -13.064 1.00 91.12 97 VAL A C 1
ATOM 770 O O . VAL A 1 97 ? 5.807 -1.009 -12.378 1.00 91.12 97 VAL A O 1
ATOM 773 N N . SER A 1 98 ? 7.812 -0.022 -12.583 1.00 89.19 98 SER A N 1
ATOM 774 C CA . SER A 1 98 ? 7.892 0.419 -11.188 1.00 89.19 98 SER A CA 1
ATOM 775 C C . SER A 1 98 ? 6.686 1.264 -10.790 1.00 89.19 98 SER A C 1
ATOM 777 O O . SER A 1 98 ? 6.061 0.972 -9.778 1.00 89.19 98 SER A O 1
ATOM 779 N N . GLN A 1 99 ? 6.310 2.261 -11.596 1.00 88.44 99 GLN A N 1
ATOM 780 C CA . GLN A 1 99 ? 5.164 3.128 -11.299 1.00 88.44 99 GLN A CA 1
ATOM 781 C C . GLN A 1 99 ? 3.837 2.361 -11.298 1.00 88.44 99 GLN A C 1
ATOM 783 O O . GLN A 1 99 ? 3.000 2.574 -10.420 1.00 88.44 99 GLN A O 1
ATOM 788 N N . SER A 1 100 ? 3.655 1.444 -12.250 1.00 90.81 100 SER A N 1
ATOM 789 C CA . SER A 1 100 ? 2.453 0.610 -12.331 1.00 90.81 100 SER A CA 1
ATOM 790 C C . SER A 1 100 ? 2.333 -0.316 -11.119 1.00 90.81 100 SER A C 1
ATOM 792 O O . SER A 1 100 ? 1.281 -0.370 -10.489 1.00 90.81 100 SER A O 1
ATOM 794 N N . MET A 1 101 ? 3.424 -0.992 -10.747 1.00 91.12 101 MET A N 1
ATOM 795 C CA . MET A 1 101 ? 3.455 -1.891 -9.590 1.00 91.12 101 MET A CA 1
ATOM 796 C C . MET A 1 101 ? 3.326 -1.129 -8.267 1.00 91.12 101 MET A C 1
ATOM 798 O O . MET A 1 101 ? 2.652 -1.600 -7.360 1.00 91.12 101 MET A O 1
ATOM 802 N N . ALA A 1 102 ? 3.930 0.057 -8.152 1.00 90.69 102 ALA A N 1
ATOM 803 C CA . ALA A 1 102 ? 3.763 0.937 -6.997 1.00 90.69 102 ALA A CA 1
ATOM 804 C C . ALA A 1 102 ? 2.297 1.317 -6.797 1.00 90.69 102 ALA A C 1
ATOM 806 O O . ALA A 1 102 ? 1.780 1.222 -5.685 1.00 90.69 102 ALA A O 1
ATOM 807 N N . ARG A 1 103 ? 1.606 1.690 -7.876 1.00 92.56 103 ARG A N 1
ATOM 808 C CA . ARG A 1 103 ? 0.179 1.994 -7.813 1.00 92.56 103 ARG A CA 1
ATOM 809 C C . ARG A 1 103 ? -0.653 0.782 -7.406 1.00 92.56 103 ARG A C 1
ATOM 811 O O . ARG A 1 103 ? -1.470 0.908 -6.505 1.00 92.56 103 ARG A O 1
ATOM 818 N N . GLU A 1 104 ? -0.416 -0.371 -8.022 1.00 93.38 104 GLU A N 1
ATOM 819 C CA . GLU A 1 104 ? -1.132 -1.611 -7.698 1.00 93.38 104 GLU A CA 1
ATOM 820 C C . GLU A 1 104 ? -0.960 -1.999 -6.221 1.00 93.38 104 GLU A C 1
ATOM 822 O O . GLU A 1 104 ? -1.940 -2.239 -5.521 1.00 93.38 104 GLU A O 1
ATOM 827 N N . VAL A 1 105 ? 0.274 -1.974 -5.709 1.00 92.25 105 VAL A N 1
ATOM 828 C CA . VAL A 1 105 ? 0.557 -2.257 -4.293 1.00 92.25 105 VAL A CA 1
ATOM 829 C C . VAL A 1 105 ? -0.107 -1.231 -3.370 1.00 92.25 105 VAL A C 1
ATOM 831 O O . VAL A 1 105 ? -0.637 -1.609 -2.327 1.00 92.25 105 VAL A O 1
ATOM 834 N N . ALA A 1 106 ? -0.094 0.055 -3.725 1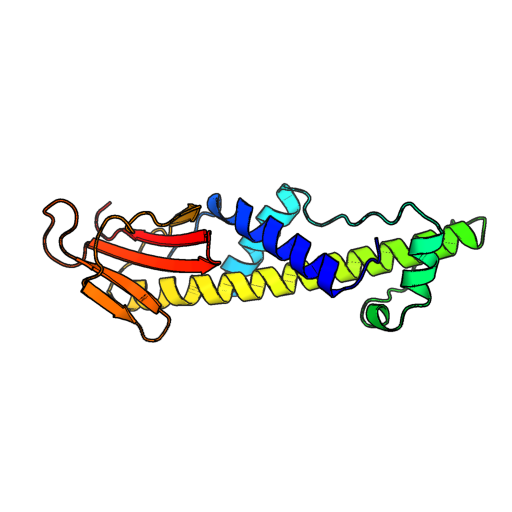.00 92.62 106 ALA A N 1
ATOM 835 C CA . ALA A 1 106 ? -0.745 1.088 -2.924 1.00 92.62 106 ALA A CA 1
ATOM 836 C C . ALA A 1 106 ? -2.268 0.888 -2.856 1.00 92.62 106 ALA A C 1
ATOM 838 O O . ALA A 1 106 ? -2.844 1.017 -1.779 1.00 92.62 106 ALA A O 1
ATOM 839 N N . GLU A 1 107 ? -2.906 0.521 -3.971 1.00 95.25 107 GLU A N 1
ATOM 840 C CA . GLU A 1 107 ? -4.344 0.224 -4.035 1.00 95.25 107 GLU A CA 1
ATOM 841 C C . GLU A 1 107 ? -4.708 -1.030 -3.211 1.00 95.25 107 GLU A C 1
ATOM 843 O O . GLU A 1 107 ? -5.740 -1.048 -2.529 1.00 95.25 107 GLU A O 1
ATOM 848 N N . GLU A 1 108 ? -3.854 -2.063 -3.216 1.00 94.31 108 GLU A N 1
ATOM 849 C CA . G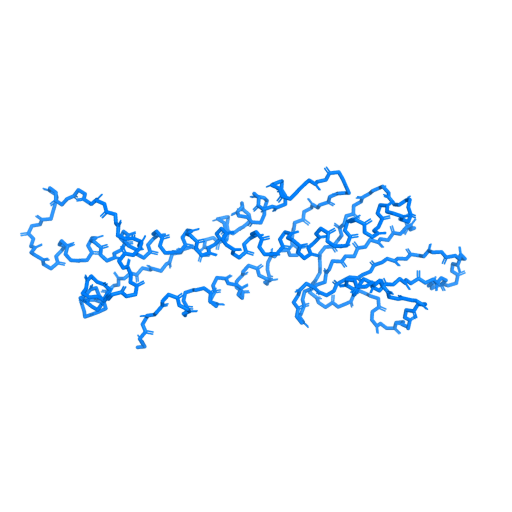LU A 1 108 ? -3.996 -3.235 -2.338 1.00 94.31 108 GLU A CA 1
ATOM 850 C C . GLU A 1 108 ? -3.925 -2.835 -0.860 1.00 94.31 108 GLU A C 1
ATOM 852 O O . GLU A 1 108 ? -4.839 -3.132 -0.095 1.00 94.31 108 GLU A O 1
ATOM 857 N N . LEU A 1 109 ? -2.871 -2.121 -0.456 1.00 92.25 109 LEU A N 1
ATOM 858 C CA . LEU A 1 109 ? -2.686 -1.682 0.930 1.00 92.25 109 LEU A CA 1
ATOM 859 C C . LEU A 1 109 ? -3.819 -0.757 1.393 1.00 92.25 109 LEU A C 1
ATOM 861 O O . LEU A 1 109 ? -4.280 -0.874 2.527 1.00 92.25 109 LEU A O 1
ATOM 865 N N . ALA A 1 110 ? -4.302 0.130 0.521 1.00 94.19 110 ALA A N 1
ATOM 866 C CA . ALA A 1 110 ? -5.452 0.977 0.808 1.00 94.19 110 ALA A CA 1
ATOM 867 C C . ALA A 1 110 ? -6.717 0.148 1.064 1.00 94.19 110 ALA A C 1
ATOM 869 O O . ALA A 1 110 ? -7.457 0.443 1.998 1.00 94.19 110 ALA A O 1
ATOM 870 N N . T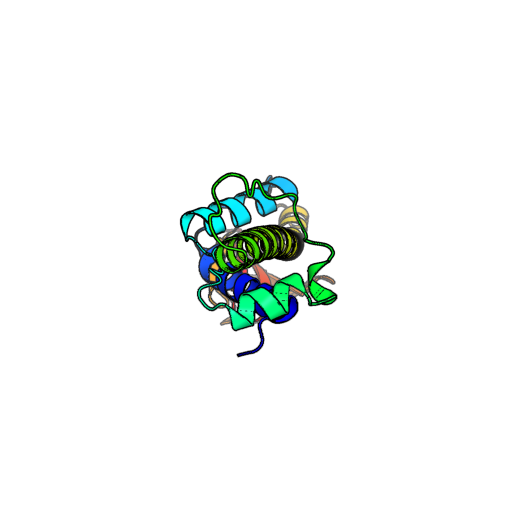HR A 1 111 ? -6.936 -0.923 0.297 1.00 95.25 111 THR A N 1
ATOM 871 C CA . THR A 1 111 ? -8.059 -1.851 0.517 1.00 95.25 111 THR A CA 1
ATOM 872 C C . THR A 1 111 ? -7.973 -2.507 1.896 1.00 95.25 111 THR A C 1
ATOM 874 O O . THR A 1 111 ? -8.952 -2.522 2.637 1.00 95.25 111 THR A O 1
ATOM 877 N N . GLU A 1 112 ? -6.787 -2.979 2.281 1.00 94.25 112 GLU A N 1
ATOM 878 C CA . GLU A 1 112 ? -6.560 -3.585 3.597 1.00 94.25 112 GLU A CA 1
ATOM 879 C C . GLU A 1 112 ? -6.799 -2.592 4.748 1.00 94.25 112 GLU A C 1
ATOM 881 O O . GLU A 1 112 ? -7.391 -2.936 5.770 1.00 94.25 112 GLU A O 1
ATOM 886 N N . ILE A 1 113 ? -6.386 -1.334 4.587 1.00 94.31 113 ILE A N 1
ATOM 887 C CA . ILE A 1 113 ? -6.636 -0.277 5.578 1.00 94.31 113 ILE A CA 1
ATOM 888 C C . ILE A 1 113 ? -8.130 0.068 5.658 1.00 94.31 113 ILE A C 1
ATOM 890 O O . ILE A 1 113 ? -8.644 0.305 6.756 1.00 94.31 113 ILE A O 1
ATOM 894 N N . MET A 1 114 ? -8.837 0.063 4.525 1.00 95.62 114 MET A N 1
ATOM 895 C CA . MET A 1 114 ? -10.275 0.331 4.480 1.00 95.62 114 MET A CA 1
ATOM 896 C C . MET A 1 114 ? -11.077 -0.677 5.304 1.00 95.62 114 MET A C 1
ATOM 898 O O . MET A 1 114 ? -12.009 -0.259 5.985 1.00 95.62 114 MET A O 1
ATOM 902 N N . HIS A 1 115 ? -10.677 -1.954 5.355 1.00 95.81 115 HIS A N 1
ATOM 903 C CA . HIS A 1 115 ? -11.326 -2.937 6.234 1.00 95.81 115 HIS A CA 1
ATOM 904 C C . HIS A 1 115 ? -11.336 -2.483 7.705 1.00 95.81 115 HIS A C 1
ATOM 906 O O . HIS A 1 115 ? -12.353 -2.600 8.391 1.00 95.81 115 HIS A O 1
ATOM 912 N N . LEU A 1 116 ? -10.227 -1.915 8.198 1.00 96.12 116 LEU A N 1
ATOM 913 C CA . LEU A 1 116 ? -10.169 -1.367 9.555 1.00 96.12 116 LEU A CA 1
ATOM 914 C C . LEU A 1 116 ? -11.037 -0.110 9.695 1.00 96.12 116 LEU A C 1
ATOM 916 O O . LEU A 1 116 ? -11.753 0.015 10.687 1.00 96.12 116 LEU A O 1
ATOM 920 N N . ILE A 1 117 ? -10.959 0.826 8.745 1.00 96.00 117 ILE A N 1
ATOM 921 C CA . ILE A 1 117 ? -11.719 2.087 8.802 1.00 96.00 117 ILE A CA 1
ATOM 922 C C . ILE A 1 117 ? -13.222 1.811 8.834 1.00 96.00 117 ILE A C 1
ATOM 924 O O . ILE A 1 117 ? -13.927 2.384 9.668 1.00 96.00 117 ILE A O 1
ATOM 928 N N . GLU A 1 118 ? -13.707 0.911 7.981 1.00 95.62 118 GLU A N 1
ATOM 929 C CA . GLU A 1 118 ? -15.113 0.509 7.932 1.00 95.62 118 GLU A CA 1
ATOM 930 C C . GLU A 1 118 ? -15.543 -0.121 9.261 1.00 95.62 118 GLU A C 1
ATOM 932 O O . GLU A 1 118 ? -16.506 0.340 9.875 1.00 95.62 118 GLU A O 1
ATOM 937 N N . ALA A 1 119 ? -14.770 -1.079 9.783 1.00 95.62 119 ALA A N 1
ATOM 938 C CA . ALA A 1 119 ? -15.060 -1.714 11.067 1.00 95.62 119 ALA A CA 1
ATOM 939 C C . ALA A 1 119 ? -15.030 -0.727 12.249 1.00 95.62 119 ALA A C 1
ATOM 941 O O . ALA A 1 119 ? -15.857 -0.814 13.157 1.00 95.62 119 ALA A O 1
ATOM 942 N N . ALA A 1 120 ? -14.087 0.218 12.262 1.00 94.62 120 ALA A N 1
ATOM 943 C CA . ALA A 1 120 ? -14.005 1.248 13.293 1.00 94.62 120 ALA A CA 1
ATOM 944 C C . ALA A 1 120 ? -15.222 2.184 13.231 1.00 94.62 120 ALA A C 1
ATOM 946 O O . ALA A 1 120 ? -15.834 2.468 14.262 1.00 94.62 120 ALA A O 1
ATOM 947 N N . THR A 1 121 ? -15.603 2.613 12.027 1.00 94.50 121 THR A N 1
ATOM 948 C CA . THR A 1 121 ? -16.746 3.508 11.793 1.00 94.50 121 THR A CA 1
ATOM 949 C C . THR A 1 121 ? -18.069 2.840 12.170 1.00 94.50 121 THR A C 1
ATOM 951 O O . THR A 1 121 ? -18.901 3.461 12.830 1.00 94.50 121 THR A O 1
ATOM 954 N N . ASP A 1 122 ? -18.244 1.556 11.847 1.00 94.75 122 ASP A N 1
ATOM 955 C CA . ASP A 1 122 ? -19.411 0.752 12.249 1.00 94.75 122 ASP A CA 1
ATOM 956 C C . ASP A 1 122 ? -19.541 0.600 13.774 1.00 94.75 122 ASP A C 1
ATOM 958 O O . ASP A 1 122 ? -20.626 0.334 14.300 1.00 94.75 122 ASP A O 1
ATOM 962 N N . LEU A 1 123 ? -18.437 0.784 14.498 1.00 94.19 123 LEU A N 1
ATOM 963 C CA . LEU A 1 123 ? -18.374 0.793 15.957 1.00 94.19 123 LEU A CA 1
ATOM 964 C C . LEU A 1 123 ? -18.435 2.211 16.553 1.00 94.19 123 LEU A C 1
ATOM 966 O O . LEU A 1 123 ? -18.098 2.394 17.725 1.00 94.19 123 LEU A O 1
ATOM 970 N N . ASP A 1 124 ? -18.889 3.193 15.771 1.00 92.88 124 ASP A N 1
ATOM 971 C CA . ASP A 1 124 ? -19.010 4.609 16.132 1.00 92.88 124 ASP A CA 1
ATOM 972 C C . ASP A 1 124 ? -17.658 5.292 16.457 1.00 92.88 124 ASP A C 1
ATOM 974 O O . ASP A 1 124 ? -17.609 6.242 17.247 1.00 92.88 124 ASP A O 1
ATOM 978 N N . TYR A 1 125 ? -16.546 4.828 15.869 1.00 92.88 125 TYR A N 1
ATOM 979 C CA . TYR A 1 125 ? -15.267 5.546 15.921 1.00 92.88 125 TYR A CA 1
ATOM 980 C C . TYR A 1 125 ? -15.224 6.676 14.892 1.00 92.88 125 TYR A C 1
ATOM 982 O O . TYR A 1 125 ? -15.527 6.468 13.720 1.00 92.88 125 TYR A O 1
ATOM 990 N N . ASP A 1 126 ? -14.768 7.848 15.324 1.00 92.62 126 ASP A N 1
ATOM 991 C CA . ASP A 1 126 ? -14.439 8.974 14.451 1.00 92.62 126 ASP A CA 1
ATOM 992 C C . ASP A 1 126 ? -13.114 9.572 14.931 1.00 92.62 126 ASP A C 1
ATOM 994 O O . ASP A 1 126 ? -13.044 10.176 16.010 1.00 92.62 126 ASP A O 1
ATOM 998 N N . GLY A 1 127 ? -12.030 9.317 14.199 1.00 91.50 127 GLY A N 1
ATOM 999 C CA . GLY A 1 127 ? -10.702 9.677 14.677 1.00 91.50 127 GLY A CA 1
ATOM 1000 C C . GLY A 1 127 ? -9.534 9.166 13.845 1.00 91.50 127 GLY A C 1
ATOM 1001 O O . GLY A 1 127 ? -9.659 8.814 12.674 1.00 91.50 127 GLY A O 1
ATOM 1002 N N . LYS A 1 128 ? -8.356 9.182 14.477 1.00 93.06 128 LYS A N 1
ATOM 1003 C CA . LYS A 1 128 ? -7.072 8.864 13.848 1.00 93.06 128 LYS A CA 1
ATOM 1004 C C . LYS A 1 128 ? -6.832 7.357 13.818 1.00 93.06 128 LYS A C 1
ATOM 1006 O O . LYS A 1 128 ? -6.908 6.689 14.847 1.00 93.06 128 LYS A O 1
ATOM 1011 N N . ILE A 1 129 ? -6.432 6.861 12.656 1.00 93.88 129 ILE A N 1
ATOM 1012 C CA . ILE A 1 129 ? -5.905 5.513 12.475 1.00 93.88 129 ILE A CA 1
ATOM 1013 C C . ILE A 1 129 ? -4.387 5.549 12.643 1.00 93.88 129 ILE A C 1
ATOM 1015 O O . ILE A 1 129 ? -3.701 6.446 12.149 1.00 93.88 129 ILE A O 1
ATOM 1019 N N . THR A 1 130 ? -3.859 4.575 13.373 1.00 92.06 130 THR A N 1
ATOM 1020 C CA . THR A 1 130 ? -2.423 4.397 13.591 1.00 92.06 130 THR A CA 1
ATOM 1021 C C . THR A 1 130 ? -1.941 3.183 12.818 1.00 92.06 130 THR A C 1
ATOM 1023 O O . THR A 1 130 ? -2.458 2.085 13.023 1.00 92.06 130 THR A O 1
ATOM 1026 N N . ILE A 1 131 ? -0.935 3.376 11.968 1.00 91.50 131 ILE A N 1
ATOM 1027 C CA . ILE A 1 131 ? -0.206 2.290 11.315 1.00 91.50 131 ILE A CA 1
ATOM 1028 C C . ILE A 1 131 ? 1.072 2.013 12.112 1.00 91.50 131 ILE A C 1
ATOM 1030 O O . ILE A 1 131 ? 1.763 2.944 12.526 1.00 91.50 131 ILE A O 1
ATOM 1034 N N . SER A 1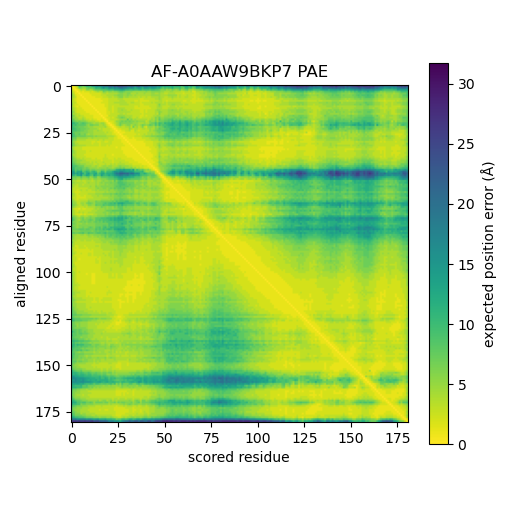 132 ? 1.390 0.744 12.352 1.00 89.06 132 SER A N 1
ATOM 1035 C CA . SER A 1 132 ? 2.582 0.348 13.101 1.00 89.06 132 SER A CA 1
ATOM 1036 C C . SER A 1 132 ? 3.207 -0.937 12.582 1.00 89.06 132 SER A C 1
ATOM 1038 O O . SER A 1 132 ? 2.526 -1.834 12.085 1.00 89.06 132 SER A O 1
ATOM 1040 N N . ASN A 1 133 ? 4.520 -1.060 12.776 1.00 87.75 133 ASN A N 1
ATOM 1041 C CA . ASN A 1 133 ? 5.202 -2.341 12.653 1.00 87.75 133 ASN A CA 1
ATOM 1042 C C . ASN A 1 133 ? 5.016 -3.151 13.943 1.00 87.75 133 ASN A C 1
ATOM 1044 O O . ASN A 1 133 ? 5.418 -2.732 15.032 1.00 87.75 133 ASN A O 1
ATOM 1048 N N . GLY A 1 134 ? 4.413 -4.322 13.802 1.00 88.06 134 GLY A N 1
ATOM 1049 C CA . GLY A 1 134 ? 3.952 -5.161 14.890 1.00 88.06 134 GLY A CA 1
ATOM 1050 C C . GLY A 1 134 ? 2.598 -4.721 15.439 1.00 88.06 134 GLY A C 1
ATOM 1051 O O . GLY A 1 134 ? 2.184 -3.566 15.332 1.00 88.06 134 GLY A O 1
ATOM 1052 N N . SER A 1 135 ? 1.926 -5.691 16.049 1.00 91.44 135 SER A N 1
ATOM 1053 C CA . SER A 1 135 ? 0.655 -5.488 16.731 1.00 91.44 135 SER A CA 1
ATOM 1054 C C . SER A 1 135 ? 0.858 -4.654 18.002 1.00 91.44 135 SER A C 1
ATOM 1056 O O . SER A 1 135 ? 1.703 -4.972 18.848 1.00 91.44 135 SER A O 1
ATOM 1058 N N . VAL A 1 136 ? 0.062 -3.596 18.139 1.00 91.31 136 VAL A N 1
ATOM 1059 C CA . VAL A 1 136 ? -0.027 -2.714 19.309 1.00 91.31 136 VAL A CA 1
ATOM 1060 C C . VAL A 1 136 ? -0.737 -3.430 20.458 1.00 91.31 136 VAL A C 1
ATOM 1062 O O . VAL A 1 136 ? -0.342 -3.297 21.621 1.00 91.31 136 VAL A O 1
ATOM 1065 N N . TYR A 1 137 ? -1.764 -4.222 20.142 1.00 92.69 137 TYR A N 1
ATOM 1066 C CA . TYR A 1 137 ? -2.651 -4.846 21.132 1.00 92.69 137 TYR A CA 1
ATOM 1067 C C . TYR A 1 137 ? -2.493 -6.365 21.258 1.00 92.69 137 TYR A C 1
ATOM 1069 O O . TYR A 1 137 ? -3.191 -6.999 22.046 1.00 92.69 137 TYR A O 1
ATOM 1077 N N . GLY A 1 138 ? -1.529 -6.965 20.561 1.00 88.00 138 GLY A N 1
ATOM 1078 C CA . GLY A 1 138 ? -1.318 -8.417 20.488 1.00 88.00 138 GLY A CA 1
ATOM 1079 C C . GLY A 1 138 ? -0.878 -9.070 21.798 1.00 88.00 138 GLY A C 1
ATOM 1080 O O . GLY A 1 138 ? -0.799 -10.293 21.898 1.00 88.00 138 GLY A O 1
ATOM 1081 N N . TRP A 1 139 ? -0.608 -8.271 22.830 1.00 92.00 139 TRP A N 1
ATOM 1082 C CA . TRP A 1 139 ? -0.431 -8.745 24.202 1.00 92.00 139 TRP A CA 1
ATOM 1083 C C . TRP A 1 139 ? -1.760 -9.148 24.871 1.00 92.00 139 TRP A C 1
ATOM 1085 O O . TRP A 1 139 ? -1.736 -9.863 25.876 1.00 92.00 139 TRP A O 1
ATOM 1095 N N . ALA A 1 140 ? -2.903 -8.708 24.336 1.00 92.44 140 ALA A N 1
ATOM 1096 C CA . ALA A 1 140 ? -4.245 -9.017 24.813 1.00 92.44 140 ALA A CA 1
ATOM 1097 C C . ALA A 1 140 ? -4.979 -9.975 23.863 1.00 92.44 140 ALA A C 1
ATOM 1099 O O . ALA A 1 140 ? -4.747 -9.999 22.658 1.00 92.44 140 ALA A O 1
ATOM 1100 N N . VAL A 1 141 ? -5.910 -10.755 24.414 1.00 92.56 141 VAL A N 1
ATOM 1101 C CA . VAL A 1 141 ? -6.849 -11.549 23.611 1.00 92.56 141 VAL A CA 1
ATOM 1102 C C . VAL A 1 141 ? -7.991 -10.630 23.178 1.00 92.56 141 VAL A C 1
ATOM 1104 O O . VAL A 1 141 ? -8.577 -9.960 24.031 1.00 92.56 141 VAL A O 1
ATOM 1107 N N . HIS A 1 142 ? -8.299 -10.590 21.881 1.00 93.81 142 HIS A N 1
ATOM 1108 C CA . HIS A 1 142 ? -9.448 -9.841 21.374 1.00 93.81 142 HIS A CA 1
ATOM 1109 C C . HIS A 1 142 ? -10.769 -10.482 21.842 1.00 93.81 142 HIS A C 1
ATOM 1111 O O . HIS A 1 142 ? -10.843 -11.683 22.108 1.00 93.81 142 HIS A O 1
ATOM 1117 N N . ASP A 1 143 ? -11.823 -9.679 21.964 1.00 95.50 143 ASP A N 1
ATOM 1118 C CA . ASP A 1 143 ? -13.162 -10.140 22.357 1.00 95.50 143 ASP A CA 1
ATOM 1119 C C . ASP A 1 143 ? -13.886 -10.825 21.191 1.00 95.50 143 ASP A C 1
ATOM 1121 O O . ASP A 1 143 ? -14.577 -11.828 21.375 1.00 95.50 143 ASP A O 1
ATOM 1125 N N . SER A 1 144 ? -13.705 -10.285 19.987 1.00 95.12 144 SER A N 1
ATOM 1126 C CA . SER A 1 144 ? -14.277 -10.790 18.741 1.00 95.12 144 SER A CA 1
ATOM 1127 C C . SER A 1 144 ? -13.445 -10.343 17.538 1.00 95.12 144 SER A C 1
ATOM 1129 O O . SER A 1 144 ? -12.574 -9.485 17.672 1.00 95.12 144 SER A O 1
ATOM 1131 N N . GLU A 1 145 ? -13.755 -10.896 16.371 1.00 96.38 145 GLU A N 1
ATOM 1132 C CA . GLU A 1 145 ? -13.121 -10.595 15.085 1.00 96.38 145 GLU A CA 1
ATOM 1133 C C . GLU A 1 145 ? -14.225 -10.407 14.028 1.00 96.38 145 GLU A C 1
ATOM 1135 O O . GLU A 1 145 ? -15.254 -11.090 14.111 1.00 96.38 145 GLU A O 1
ATOM 1140 N N . THR A 1 146 ? -14.068 -9.456 13.101 1.00 95.75 146 THR A N 1
ATOM 1141 C CA . THR A 1 146 ? -14.995 -9.276 11.964 1.00 95.75 146 THR A CA 1
ATOM 1142 C C . THR A 1 146 ? -14.767 -10.343 10.889 1.00 95.75 146 THR A C 1
ATOM 1144 O O . THR A 1 146 ? -13.797 -11.097 10.955 1.00 95.75 146 THR A O 1
ATOM 1147 N N . ASP A 1 147 ? -15.645 -10.412 9.884 1.00 93.69 147 ASP A N 1
ATOM 1148 C CA . ASP A 1 147 ? -15.486 -11.359 8.768 1.00 93.69 147 ASP A CA 1
ATOM 1149 C C . ASP A 1 147 ? -14.232 -11.042 7.929 1.00 93.69 147 ASP A C 1
ATOM 1151 O O . ASP A 1 147 ? -13.605 -11.943 7.368 1.00 93.69 147 ASP A O 1
ATOM 1155 N N . GLU A 1 148 ? -13.840 -9.769 7.895 1.00 92.94 148 GLU A N 1
ATOM 1156 C CA . GLU A 1 148 ? -12.641 -9.246 7.243 1.00 92.94 148 GLU A CA 1
ATOM 1157 C C . GLU A 1 148 ? -11.373 -9.463 8.083 1.00 92.94 148 GLU A C 1
ATOM 1159 O O . GLU A 1 148 ? -10.280 -9.247 7.578 1.00 92.94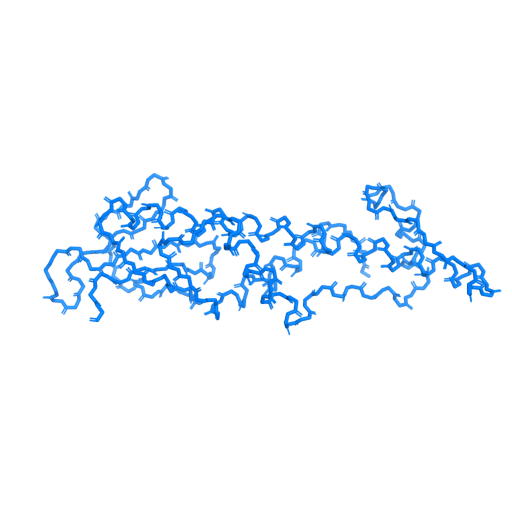 148 GLU A O 1
ATOM 1164 N N . GLY A 1 149 ? -11.488 -9.911 9.339 1.00 94.19 149 GLY A N 1
ATOM 1165 C CA . GLY A 1 149 ? -10.345 -10.201 10.213 1.00 94.19 149 GLY A CA 1
ATOM 1166 C C . GLY A 1 149 ? -9.949 -9.072 11.170 1.00 94.19 149 GLY A C 1
ATOM 1167 O O . GLY A 1 149 ? -8.872 -9.111 11.771 1.00 94.19 149 GLY A O 1
ATOM 1168 N N . VAL A 1 150 ? -10.789 -8.044 11.337 1.00 96.88 150 VAL A N 1
ATOM 1169 C CA . VAL A 1 150 ? -10.513 -6.936 12.264 1.00 96.88 150 VAL A CA 1
ATOM 1170 C C . VAL A 1 150 ? -10.749 -7.394 13.701 1.00 96.88 150 VAL A C 1
ATOM 1172 O O . VAL A 1 150 ? -11.868 -7.723 14.098 1.00 96.88 150 VAL A O 1
ATOM 1175 N N . CYS A 1 151 ? -9.689 -7.394 14.504 1.00 96.69 151 CYS A N 1
ATOM 1176 C CA . CYS A 1 151 ? -9.711 -7.763 15.912 1.00 96.69 151 CYS A CA 1
ATOM 1177 C C . CYS A 1 151 ? -10.311 -6.633 16.758 1.00 96.69 151 CYS A C 1
ATOM 1179 O O . CYS A 1 151 ? -9.837 -5.499 16.723 1.00 96.69 151 CYS A O 1
ATOM 1181 N N . ILE A 1 152 ? -11.317 -6.949 17.573 1.00 96.44 152 ILE A N 1
ATOM 1182 C CA . ILE A 1 152 ? -12.012 -5.998 18.449 1.00 96.44 152 ILE A CA 1
ATOM 1183 C C . ILE A 1 152 ? -11.599 -6.245 19.899 1.00 96.44 152 ILE A C 1
ATOM 1185 O O . ILE A 1 152 ? -11.837 -7.316 20.462 1.00 96.44 152 ILE A O 1
ATOM 1189 N N . TYR A 1 153 ? -11.037 -5.230 20.548 1.00 95.56 153 TYR A N 1
ATOM 1190 C CA . TYR A 1 153 ? -10.535 -5.307 21.915 1.00 95.56 153 TYR A CA 1
ATOM 1191 C C . TYR A 1 153 ? -11.438 -4.562 22.891 1.00 95.56 153 TYR A C 1
ATOM 1193 O O . TYR A 1 153 ? -11.845 -3.418 22.667 1.00 95.56 153 TYR A O 1
ATOM 1201 N N . LYS A 1 154 ? -11.714 -5.203 24.029 1.00 94.06 154 LYS A N 1
ATOM 1202 C CA . LYS A 1 154 ? -12.524 -4.631 25.105 1.00 94.06 154 LYS A CA 1
ATOM 1203 C C . LYS A 1 154 ? -11.795 -4.661 26.435 1.00 94.06 154 LYS A C 1
ATOM 1205 O O . LYS A 1 154 ? -11.119 -5.634 26.760 1.00 94.06 154 LYS A O 1
ATOM 1210 N N . ASN A 1 155 ? -12.061 -3.649 27.251 1.00 90.38 155 ASN A N 1
ATOM 1211 C CA . ASN A 1 155 ? -11.595 -3.536 28.630 1.00 90.38 155 ASN A CA 1
ATOM 1212 C C . ASN A 1 155 ? -10.064 -3.632 28.770 1.00 90.38 155 ASN A C 1
ATOM 1214 O O . ASN A 1 155 ? -9.570 -4.225 29.738 1.00 90.38 155 ASN A O 1
ATOM 1218 N N . LEU A 1 156 ? -9.309 -3.093 27.805 1.00 89.06 156 LEU A N 1
ATOM 1219 C CA . LEU A 1 156 ? -7.852 -3.060 27.933 1.00 89.06 156 LEU A CA 1
ATOM 1220 C C . LEU A 1 156 ? -7.469 -2.136 29.091 1.00 89.06 156 LEU A C 1
ATOM 1222 O O . LEU A 1 156 ? -8.170 -1.180 29.401 1.00 89.06 156 LEU A O 1
ATOM 1226 N N . GLU A 1 157 ? -6.392 -2.483 29.793 1.00 85.81 157 GLU A N 1
ATOM 1227 C CA . GLU A 1 157 ? -5.826 -1.677 30.887 1.00 85.81 157 GLU A CA 1
ATOM 1228 C C . GLU A 1 157 ? -6.823 -1.246 31.992 1.00 85.81 157 GLU A C 1
ATOM 1230 O O . GLU A 1 157 ? -6.596 -0.287 32.728 1.00 85.81 157 GLU A O 1
ATOM 1235 N N . GLY A 1 158 ? -7.910 -2.004 32.185 1.00 80.19 158 GLY A N 1
ATOM 1236 C CA . GLY A 1 158 ? -8.922 -1.723 33.211 1.00 80.19 158 GLY A CA 1
ATOM 1237 C C . GLY A 1 158 ? -10.007 -0.730 32.786 1.00 80.19 158 GLY A C 1
ATOM 1238 O O . GLY A 1 158 ? -10.844 -0.350 33.613 1.00 80.19 158 GLY A O 1
ATOM 1239 N N . GLU A 1 159 ? -10.026 -0.345 31.513 1.00 82.44 159 GLU A N 1
ATOM 1240 C CA . GLU A 1 159 ? -11.122 0.386 30.888 1.00 82.44 159 GLU A CA 1
ATOM 1241 C C . GLU A 1 159 ? -12.403 -0.459 30.829 1.00 82.44 159 GLU A C 1
ATOM 1243 O O . GLU A 1 159 ? -12.407 -1.658 31.124 1.00 82.44 159 GLU A O 1
ATOM 1248 N N . LYS A 1 160 ? -13.532 0.170 30.487 1.00 82.31 160 LYS A N 1
ATOM 1249 C CA . LYS A 1 160 ? -14.826 -0.516 30.384 1.00 82.31 160 LYS A CA 1
ATOM 1250 C C . LYS A 1 160 ? -15.426 -0.340 29.002 1.00 82.31 160 LYS A C 1
ATOM 1252 O O . LYS A 1 160 ? -15.775 0.772 28.629 1.00 82.31 160 LYS A O 1
ATOM 1257 N N . GLY A 1 161 ? -15.693 -1.459 28.338 1.00 87.50 161 GLY A N 1
ATOM 1258 C CA . GLY A 1 161 ? -16.311 -1.487 27.017 1.00 87.50 161 GLY A CA 1
ATOM 1259 C C . GLY A 1 161 ? -15.283 -1.615 25.901 1.00 87.50 161 GLY A C 1
ATOM 1260 O O . GLY A 1 161 ? -14.244 -2.237 26.096 1.00 87.50 161 GLY A O 1
ATOM 1261 N N . LEU A 1 162 ? -15.631 -1.095 24.725 1.00 88.12 162 LEU A N 1
ATOM 1262 C CA . LEU A 1 162 ? -14.777 -1.072 23.541 1.00 88.12 162 LEU A CA 1
ATOM 1263 C C . LEU A 1 162 ? -13.582 -0.146 23.771 1.00 88.12 162 LEU A C 1
ATOM 1265 O O . LEU A 1 162 ? -13.782 1.029 24.067 1.00 88.12 162 LEU A O 1
ATOM 1269 N N . THR A 1 163 ? -12.373 -0.690 23.631 1.00 90.75 163 THR A N 1
ATOM 1270 C CA . THR A 1 163 ? -11.131 0.075 23.790 1.00 90.75 163 THR A CA 1
ATOM 1271 C C . THR A 1 163 ? -10.440 0.303 22.454 1.00 90.75 163 THR A C 1
ATOM 1273 O O . THR A 1 163 ? -9.983 1.411 22.190 1.00 90.75 163 THR A O 1
ATOM 1276 N N . ALA A 1 164 ? -10.326 -0.725 21.614 1.00 94.62 164 ALA A N 1
ATOM 1277 C CA . ALA A 1 164 ? -9.542 -0.628 20.390 1.00 94.62 164 ALA A CA 1
ATOM 1278 C C . ALA A 1 164 ? -10.018 -1.599 19.311 1.00 94.62 164 ALA A C 1
ATOM 1280 O O . ALA A 1 164 ? -10.645 -2.617 19.617 1.00 94.62 164 ALA A O 1
ATOM 1281 N N . VAL A 1 165 ? -9.658 -1.304 18.066 1.00 96.31 165 VAL A N 1
ATOM 1282 C CA . VAL A 1 165 ? -9.655 -2.271 16.965 1.00 96.31 165 VAL A CA 1
ATOM 1283 C C . VAL A 1 165 ? -8.276 -2.331 16.324 1.00 96.31 165 VAL A C 1
ATOM 1285 O O . VAL A 1 165 ? -7.537 -1.344 16.340 1.00 96.31 165 VAL A O 1
ATOM 1288 N N . GLU A 1 166 ? -7.926 -3.486 15.773 1.00 96.25 166 GLU A N 1
ATOM 1289 C CA . GLU A 1 166 ? -6.658 -3.703 15.081 1.00 96.25 166 GLU A CA 1
ATOM 1290 C C . GLU A 1 166 ? -6.832 -4.670 13.914 1.00 96.25 166 GLU A C 1
ATOM 1292 O O . GLU A 1 166 ? -7.616 -5.614 13.988 1.00 96.25 166 GLU A O 1
ATOM 1297 N N . TYR A 1 167 ? -6.070 -4.456 12.851 1.00 96.12 167 TYR A N 1
ATOM 1298 C CA . TYR A 1 167 ? -6.067 -5.286 11.660 1.00 96.12 167 TYR A CA 1
ATOM 1299 C C . TYR A 1 167 ? -4.637 -5.525 11.178 1.00 96.12 167 TYR A C 1
ATOM 1301 O O . TYR A 1 167 ? -3.811 -4.613 11.210 1.00 96.12 167 TYR A O 1
ATOM 1309 N N . CYS A 1 168 ? -4.340 -6.746 10.736 1.00 93.81 168 CYS A N 1
ATOM 1310 C CA . CYS A 1 168 ? -3.044 -7.112 10.167 1.00 93.81 168 CYS A CA 1
ATOM 1311 C C . CYS A 1 168 ? -3.090 -6.913 8.647 1.00 93.81 168 CYS A C 1
ATOM 1313 O O . CYS A 1 168 ? -3.712 -7.708 7.951 1.00 93.81 168 CYS A O 1
ATOM 1315 N N . ILE A 1 169 ? -2.424 -5.870 8.145 1.00 90.38 169 ILE A N 1
ATOM 1316 C CA . ILE A 1 169 ? -2.372 -5.524 6.713 1.00 90.38 169 ILE A CA 1
ATOM 1317 C C . ILE A 1 169 ? -1.491 -6.523 5.953 1.00 90.38 169 ILE A C 1
ATOM 1319 O O . ILE A 1 169 ? -1.866 -7.101 4.938 1.00 90.38 169 ILE A O 1
ATOM 1323 N N . ASP A 1 170 ? -0.291 -6.738 6.477 1.00 82.88 170 ASP A N 1
ATOM 1324 C CA . ASP A 1 170 ? 0.615 -7.809 6.091 1.00 82.88 170 ASP A CA 1
ATOM 1325 C C . ASP A 1 170 ? 1.236 -8.354 7.374 1.00 82.88 170 ASP A C 1
ATOM 1327 O O . ASP A 1 170 ? 1.217 -7.671 8.390 1.00 82.88 170 ASP A O 1
ATOM 1331 N N . GLY A 1 171 ? 1.773 -9.575 7.378 1.00 82.44 171 GLY A N 1
ATOM 1332 C CA . GLY A 1 171 ? 2.186 -10.275 8.609 1.00 82.44 171 GLY A CA 1
ATOM 1333 C C . GLY A 1 171 ? 3.122 -9.521 9.579 1.00 82.44 171 GLY A C 1
ATOM 1334 O O . GLY A 1 171 ? 3.369 -10.026 10.677 1.00 82.44 171 GLY A O 1
ATOM 1335 N N . SER A 1 172 ? 3.645 -8.351 9.203 1.00 85.38 172 SER A N 1
ATOM 1336 C CA . SER A 1 172 ? 4.379 -7.414 10.057 1.00 85.38 172 SER A CA 1
ATOM 1337 C C . SER A 1 172 ? 3.673 -6.084 10.324 1.00 85.38 172 SER A C 1
ATOM 1339 O O . SER A 1 172 ? 3.916 -5.517 11.385 1.00 85.38 172 SER A O 1
ATOM 1341 N N . THR A 1 173 ? 2.831 -5.575 9.430 1.00 89.06 173 THR A N 1
ATOM 1342 C CA . THR A 1 173 ? 2.257 -4.227 9.534 1.00 89.06 173 THR A CA 1
ATOM 1343 C C . THR A 1 173 ? 0.790 -4.260 9.948 1.00 89.06 173 THR A C 1
ATOM 1345 O O . THR A 1 173 ? -0.010 -5.036 9.424 1.00 89.06 173 THR A O 1
ATOM 1348 N N . TYR A 1 174 ? 0.435 -3.410 10.911 1.00 92.69 174 TYR A N 1
ATOM 1349 C CA . TYR A 1 174 ? -0.884 -3.376 11.533 1.00 92.69 174 TYR A CA 1
ATOM 1350 C C . TYR A 1 174 ? -1.485 -1.979 11.445 1.00 92.69 174 TYR A C 1
ATOM 1352 O O . TYR A 1 174 ? -0.787 -0.983 11.626 1.00 92.69 174 TYR A O 1
ATOM 1360 N N . ALA A 1 175 ? -2.789 -1.920 11.198 1.00 94.06 175 ALA A N 1
ATOM 1361 C CA . ALA A 1 175 ? -3.591 -0.717 11.353 1.00 94.06 175 ALA A CA 1
ATOM 1362 C C . ALA A 1 175 ? -4.396 -0.826 12.648 1.00 94.06 175 ALA A C 1
ATOM 1364 O O . ALA A 1 175 ? -4.855 -1.909 13.005 1.00 94.06 175 ALA A O 1
ATOM 1365 N N . SER A 1 176 ? -4.568 0.276 13.367 1.00 94.50 176 SER A N 1
ATOM 1366 C CA . SER A 1 176 ? -5.266 0.269 14.648 1.00 94.50 176 SER A CA 1
ATOM 1367 C C . SER A 1 176 ? -5.988 1.577 14.941 1.00 94.50 176 SER A C 1
ATOM 1369 O O . SER A 1 176 ? -5.579 2.649 14.494 1.00 94.50 176 SER A O 1
ATOM 1371 N N . ALA A 1 177 ? -7.054 1.489 15.731 1.00 94.69 177 ALA A N 1
ATOM 1372 C CA . ALA A 1 177 ? -7.768 2.642 16.260 1.00 94.69 177 ALA A CA 1
ATOM 1373 C C . ALA A 1 177 ? -8.012 2.459 17.758 1.00 94.69 177 ALA A C 1
ATOM 1375 O O . ALA A 1 177 ? -8.528 1.427 18.191 1.00 94.69 177 ALA A O 1
ATOM 1376 N N . CYS A 1 178 ? -7.654 3.477 18.544 1.00 92.38 178 CYS A N 1
ATOM 1377 C CA . CYS A 1 178 ? -7.898 3.516 19.981 1.00 92.38 178 CYS A CA 1
ATOM 1378 C C . CYS A 1 178 ? -9.095 4.423 20.266 1.00 92.38 178 CYS A C 1
ATOM 1380 O O . CYS A 1 178 ? -9.064 5.617 19.965 1.00 92.38 178 CYS A O 1
ATOM 1382 N N . PHE A 1 179 ? -10.139 3.867 20.874 1.00 90.31 179 PHE A N 1
ATOM 1383 C CA . PHE A 1 179 ? -11.381 4.569 21.207 1.00 90.31 179 PHE A CA 1
ATOM 1384 C C . PHE A 1 179 ? -11.213 5.475 22.423 1.00 90.31 179 PHE A C 1
ATOM 1386 O O . PHE A 1 179 ? -12.113 6.250 22.751 1.00 90.31 179 PHE A O 1
ATOM 1393 N N . HIS A 1 180 ? -10.103 5.341 23.145 1.00 77.19 180 HIS A N 1
ATOM 1394 C CA . HIS A 1 180 ? -9.771 6.132 24.320 1.00 77.19 180 HIS A CA 1
ATOM 1395 C C . HIS A 1 180 ? -8.406 6.782 24.054 1.00 77.19 180 HIS A C 1
ATOM 1397 O O . HIS A 1 180 ? -7.376 6.112 24.070 1.00 77.19 180 HIS A O 1
ATOM 1403 N N . ALA A 1 181 ? -8.423 8.073 23.714 1.00 57.62 181 ALA A N 1
ATOM 1404 C CA . ALA A 1 181 ? -7.237 8.889 23.443 1.00 57.62 181 ALA A CA 1
ATOM 1405 C C . ALA A 1 181 ? -6.911 9.816 24.622 1.00 57.62 181 ALA A C 1
ATOM 1407 O O . ALA A 1 181 ? -7.867 10.331 25.252 1.00 57.62 181 ALA A O 1
#

Secondary structure (DSSP, 8-state):
----HHHHHHHHHHHHHTTGGG--EETT--HHHHHHHHHHHHHHTTTT-----SHHHHHHHHH-TTSGGG------TT--SHHHHHHHHHHHHHHHHHHHHHHHHHHHHHHHHHHHHHHHHHTT--SEEEEEES-SSTTS--SEE-TT--EEEESGGG--SEEEEEEEEETTEEEEEES--

Radius of gyration: 21.05 Å; Cα contacts (8 Å, |Δi|>4): 282; chains: 1; bounding box: 44×24×64 Å